Protein AF-A0A077ZQE8-F1 (afdb_monomer_lite)

Secondary structure (DSSP, 8-state):
-------HHHHHHHHHHHHHHHHHTSSTTHHHHHHHHTT--HHHHHHHHHHHHHHHT---HHHHHHHHHS-HHHHHHHTSTT--HHHHHHHHTTS--SHHHHHHHHHHHHHHHHHHHHHHHHHHHHHHS------------PPPTTHHHHHHHHHHHHHHHHHHHHHHHHHHHHHHHHHHHHHHHHHHHHHHHHHHHHHHHHHHHHHHHHHHHHHHHHHHHHHHHHGGGGGS--HHHHHH-HHHHHHHHHHHHHHHHHHHHHHHHHHS--BTTB----

pLDDT: mean 87.07, std 12.96, range [37.75, 97.44]

Sequence (278 aa):
MRTIVLNGSIQLGDKLIEAQEKLAKYNSGTFEKWFSSIGLKKQTVYNYINQAKFVHQMDESEQINIFQELPMTLRTEVSKPSAQPEAVELVLSGDIKTTKEYRELEKQLKKKDEQIDNLSEVINDMSVQQPRVIEKEVVVEKVPDDYENLKQSYSQLEERSSQLESNYRDLLAERKEVDEKSSKYEQLSKAINQAEDKLSETQRLISNYKNLSDVLEKSNELLSEASALIYQDLSEVISRDGLAKRELDFLTERLEKFLSDLKLISKNNILEGEVINE

Foldseek 3Di:
DPPQDDDPLLVLLVVLVVLCVVQVVDDPCSSVVVCVVVPDDPLSNVLSVLLNVVLVVDPDSQLNVLLRPADSVVNSQLSDPPQDPVLNVCSSVVVDRDPVVSVVVSVVVVVVVVVVVVVVVVVVVVVPDDDDPPPDPCPPDDCPPCNVVVVVVVVVVVVVVVVVVVVVVVVVVVVVVVVVVVVVVVVVVVVVVVVVVVVVVVVVVVVVVVVVVVVVVVVVVVCVVCVVVVVDDCVVVVVVDVPVVVVVVVVVVVVVVVVVVVVVVVPAPPDPPDRDDD

Organism: Trichuris trichiura (NCBI:txid36087)

Structure (mmCIF, N/CA/C/O backbone):
data_AF-A0A077ZQE8-F1
#
_entry.id   AF-A0A077ZQE8-F1
#
loop_
_atom_site.group_PDB
_atom_site.id
_atom_site.type_symbol
_atom_site.label_atom_id
_atom_site.label_alt_id
_atom_site.label_comp_id
_atom_site.label_asym_id
_atom_site.label_entity_id
_atom_site.label_seq_id
_atom_site.pdbx_PDB_ins_code
_atom_site.Cartn_x
_atom_site.Cartn_y
_atom_site.Cartn_z
_atom_site.occupancy
_atom_site.B_iso_or_equiv
_atom_site.auth_seq_id
_atom_site.auth_comp_id
_atom_site.auth_asym_id
_atom_site.auth_atom_id
_atom_site.pdbx_PDB_model_num
ATOM 1 N N . MET A 1 1 ? 4.956 -24.209 -19.788 1.00 46.47 1 MET A N 1
ATOM 2 C CA . MET A 1 1 ? 5.103 -22.996 -20.620 1.00 46.47 1 MET A CA 1
ATOM 3 C C . MET A 1 1 ? 3.845 -22.165 -20.469 1.00 46.47 1 MET A C 1
ATOM 5 O O . MET A 1 1 ? 2.797 -22.613 -20.912 1.00 46.47 1 MET A O 1
ATOM 9 N N . ARG A 1 2 ? 3.903 -21.008 -19.799 1.00 50.94 2 ARG A N 1
ATOM 10 C CA . ARG A 1 2 ? 2.825 -20.019 -19.936 1.00 50.94 2 ARG A CA 1
ATOM 11 C C . ARG A 1 2 ? 2.952 -19.434 -21.342 1.00 50.94 2 ARG A C 1
ATOM 13 O O . ARG A 1 2 ? 4.024 -18.951 -21.688 1.00 50.94 2 ARG A O 1
ATOM 20 N N . THR A 1 3 ? 1.910 -19.533 -22.161 1.00 63.12 3 THR A N 1
ATOM 21 C CA . THR A 1 3 ? 1.869 -18.836 -23.450 1.00 63.12 3 THR A CA 1
ATOM 22 C C . THR A 1 3 ? 1.884 -17.341 -23.160 1.00 63.12 3 THR A C 1
ATOM 24 O O . THR A 1 3 ? 0.952 -16.833 -22.538 1.00 63.12 3 THR A O 1
ATOM 27 N N . ILE A 1 4 ? 2.950 -16.647 -23.554 1.00 67.81 4 ILE A N 1
ATOM 28 C CA . ILE A 1 4 ? 3.016 -15.191 -23.434 1.00 67.81 4 ILE A CA 1
ATOM 29 C C . ILE A 1 4 ? 2.010 -14.624 -24.433 1.00 67.81 4 ILE A C 1
ATOM 31 O O . ILE A 1 4 ? 2.144 -14.814 -25.642 1.00 67.81 4 ILE A O 1
ATOM 35 N N . VAL A 1 5 ? 0.965 -13.970 -23.930 1.00 79.00 5 VAL A N 1
ATOM 36 C CA . VAL A 1 5 ? -0.012 -13.292 -24.782 1.00 79.00 5 VAL A CA 1
ATOM 37 C C . VAL A 1 5 ? 0.582 -11.945 -25.169 1.00 79.00 5 VAL A C 1
ATOM 39 O O . VAL A 1 5 ? 0.680 -11.046 -24.338 1.00 79.00 5 VAL A O 1
ATOM 42 N N . LEU A 1 6 ? 1.004 -11.824 -26.427 1.00 84.25 6 LEU A N 1
ATOM 43 C CA . LEU A 1 6 ? 1.525 -10.572 -26.965 1.00 84.25 6 LEU A CA 1
ATOM 44 C C . LEU A 1 6 ? 0.401 -9.543 -27.106 1.00 84.25 6 LEU A C 1
ATOM 46 O O . LEU A 1 6 ? -0.673 -9.843 -27.633 1.00 84.25 6 LEU A O 1
ATOM 50 N N . ASN A 1 7 ? 0.655 -8.318 -26.660 1.00 87.00 7 ASN A N 1
ATOM 51 C CA . ASN A 1 7 ? -0.294 -7.225 -26.762 1.00 87.00 7 ASN A CA 1
ATOM 52 C C . ASN A 1 7 ? -0.535 -6.842 -28.235 1.00 87.00 7 ASN A C 1
ATOM 54 O O . ASN A 1 7 ? 0.284 -7.098 -29.124 1.00 87.00 7 ASN A O 1
ATOM 58 N N . GLY A 1 8 ? -1.656 -6.163 -28.494 1.00 87.81 8 GLY A N 1
ATOM 59 C CA . GLY A 1 8 ? -2.060 -5.813 -29.859 1.00 87.81 8 GLY A CA 1
ATOM 60 C C . GLY A 1 8 ? -1.057 -4.931 -30.615 1.00 87.81 8 GLY A C 1
ATOM 61 O O . GLY A 1 8 ? -1.034 -4.952 -31.841 1.00 87.81 8 GLY A O 1
ATOM 62 N N . SER A 1 9 ? -0.194 -4.180 -29.917 1.00 87.44 9 SER A N 1
ATOM 63 C CA . SER A 1 9 ? 0.853 -3.377 -30.564 1.00 87.44 9 SER A CA 1
ATOM 64 C C . SER A 1 9 ? 1.980 -4.242 -31.127 1.00 87.44 9 SER A C 1
ATOM 66 O O . SER A 1 9 ? 2.453 -3.970 -32.228 1.00 87.44 9 SER A O 1
ATOM 68 N N . ILE A 1 10 ? 2.389 -5.282 -30.393 1.00 91.81 10 ILE A N 1
ATOM 69 C CA . ILE A 1 10 ? 3.412 -6.233 -30.844 1.00 91.81 10 ILE A CA 1
ATOM 70 C C . ILE A 1 10 ? 2.871 -7.070 -32.002 1.00 91.81 10 ILE A C 1
ATOM 72 O O . ILE A 1 10 ? 3.507 -7.145 -33.047 1.00 91.81 10 ILE A O 1
ATOM 76 N N . GLN A 1 11 ? 1.644 -7.584 -31.877 1.00 93.88 11 GLN A N 1
ATOM 77 C CA . GLN A 1 11 ? 0.984 -8.341 -32.947 1.00 93.88 11 GLN A CA 1
ATOM 78 C C . GLN A 1 11 ? 0.827 -7.518 -34.236 1.00 93.88 11 GLN A C 1
ATOM 80 O O . GLN A 1 11 ? 1.004 -8.031 -35.342 1.00 93.88 11 GLN A O 1
ATOM 85 N N . LEU A 1 12 ? 0.508 -6.224 -34.110 1.00 94.19 12 LEU A N 1
ATOM 86 C CA . LEU A 1 12 ? 0.481 -5.311 -35.251 1.00 94.19 12 LEU A CA 1
ATOM 87 C C . LEU A 1 12 ? 1.882 -5.118 -35.846 1.00 94.19 12 LEU A C 1
ATOM 89 O O . LEU A 1 12 ? 2.025 -5.114 -37.067 1.00 94.19 12 LEU A O 1
ATOM 93 N N . GLY A 1 13 ? 2.907 -4.993 -35.001 1.00 96.19 13 GLY A N 1
ATOM 94 C CA . GLY A 1 13 ? 4.307 -4.960 -35.421 1.00 96.19 13 GLY A CA 1
ATOM 95 C C . GLY A 1 13 ? 4.706 -6.194 -36.231 1.00 96.19 13 GLY A C 1
ATOM 96 O O . GLY A 1 13 ? 5.256 -6.037 -37.318 1.00 96.19 13 GLY A O 1
ATOM 97 N N . ASP A 1 14 ? 4.330 -7.395 -35.790 1.00 96.00 14 ASP A N 1
ATOM 98 C CA . ASP A 1 14 ? 4.580 -8.649 -36.518 1.00 96.00 14 ASP A CA 1
ATOM 99 C C . ASP A 1 14 ? 3.928 -8.655 -37.900 1.00 96.00 14 ASP A C 1
ATOM 101 O O . ASP A 1 14 ? 4.548 -9.025 -38.898 1.00 96.00 14 ASP A O 1
ATOM 105 N N . LYS A 1 15 ? 2.681 -8.180 -37.994 1.00 96.25 15 LYS A N 1
ATOM 106 C CA . LYS A 1 15 ? 1.984 -8.071 -39.283 1.00 96.25 15 LYS A CA 1
ATOM 107 C C . LYS A 1 15 ? 2.622 -7.038 -40.205 1.00 96.25 15 LYS A C 1
ATOM 109 O O . LYS A 1 15 ? 2.642 -7.238 -41.420 1.00 96.25 15 LYS A O 1
ATOM 114 N N . LEU A 1 16 ? 3.165 -5.957 -39.649 1.00 97.38 16 LEU A N 1
ATOM 115 C CA . LEU A 1 16 ? 3.918 -4.960 -40.407 1.00 97.38 16 LEU A CA 1
ATOM 116 C C . LEU A 1 16 ? 5.268 -5.509 -40.886 1.00 97.38 16 LEU A C 1
ATOM 118 O O . LEU A 1 16 ? 5.645 -5.212 -42.017 1.00 97.38 16 LEU A O 1
ATOM 122 N N . ILE A 1 17 ? 5.955 -6.329 -40.085 1.00 96.44 17 ILE A N 1
ATOM 123 C CA . ILE A 1 17 ? 7.181 -7.040 -40.487 1.00 96.44 17 ILE A CA 1
ATOM 124 C C . ILE A 1 17 ? 6.874 -8.003 -41.642 1.00 96.44 17 ILE A C 1
ATOM 126 O O . ILE A 1 17 ? 7.505 -7.919 -42.693 1.00 96.44 17 ILE A O 1
ATOM 130 N N . GLU A 1 18 ? 5.838 -8.835 -41.511 1.00 96.12 18 GLU A N 1
ATOM 131 C CA . GLU A 1 18 ? 5.410 -9.777 -42.556 1.00 96.12 18 GLU A CA 1
ATOM 132 C C . GLU A 1 18 ? 5.050 -9.051 -43.869 1.00 96.12 18 GLU A C 1
ATOM 134 O O . GLU A 1 18 ? 5.425 -9.471 -44.969 1.00 96.12 18 GLU A O 1
ATOM 139 N N . ALA A 1 19 ? 4.330 -7.928 -43.772 1.00 94.94 19 ALA A N 1
ATOM 140 C CA . ALA A 1 19 ? 4.003 -7.092 -44.924 1.00 94.94 19 ALA A CA 1
ATOM 141 C C . ALA A 1 19 ? 5.256 -6.449 -45.540 1.00 94.94 19 ALA A C 1
ATOM 143 O O . ALA A 1 19 ? 5.372 -6.396 -46.767 1.00 94.94 19 ALA A O 1
ATOM 144 N N . GLN A 1 20 ? 6.201 -5.990 -44.714 1.00 94.94 20 GLN A N 1
ATOM 145 C CA . GLN A 1 20 ? 7.470 -5.423 -45.163 1.00 94.94 20 GLN A CA 1
ATOM 146 C C . GLN A 1 20 ? 8.274 -6.448 -45.968 1.00 94.94 20 GLN A C 1
ATOM 148 O O . GLN A 1 20 ? 8.713 -6.132 -47.072 1.00 94.94 20 GLN A O 1
ATOM 153 N N . GLU A 1 21 ? 8.408 -7.677 -45.473 1.00 93.50 21 GLU A N 1
ATOM 154 C CA . GLU A 1 21 ? 9.118 -8.767 -46.154 1.00 93.50 21 GLU A CA 1
ATOM 155 C C . GLU A 1 21 ? 8.448 -9.152 -47.479 1.00 93.50 21 GLU A C 1
ATOM 157 O O . GLU A 1 21 ? 9.101 -9.229 -48.522 1.00 93.50 21 GLU A O 1
ATOM 162 N N . LYS A 1 22 ? 7.117 -9.315 -47.484 1.00 93.31 22 LYS A N 1
ATOM 163 C CA . LYS A 1 22 ? 6.354 -9.640 -48.702 1.00 93.31 22 LYS A CA 1
ATOM 164 C C . LYS A 1 22 ? 6.437 -8.551 -49.763 1.00 93.31 22 LYS A C 1
ATOM 166 O O . LYS A 1 22 ? 6.359 -8.867 -50.953 1.00 93.31 22 LYS A O 1
ATOM 171 N N . LEU A 1 23 ? 6.549 -7.288 -49.351 1.00 93.00 23 LEU A N 1
ATOM 172 C CA . LEU A 1 23 ? 6.628 -6.142 -50.253 1.00 93.00 23 LEU A CA 1
ATOM 173 C C . LEU A 1 23 ? 8.068 -5.769 -50.640 1.00 93.00 23 LEU A C 1
ATOM 175 O O . LEU A 1 23 ? 8.247 -5.053 -51.625 1.00 93.00 23 LEU A O 1
ATOM 179 N N . ALA A 1 24 ? 9.081 -6.288 -49.938 1.00 89.69 24 ALA A N 1
ATOM 180 C CA . ALA A 1 24 ? 10.497 -6.050 -50.232 1.00 89.69 24 ALA A CA 1
ATOM 181 C C . ALA A 1 24 ? 10.936 -6.585 -51.607 1.00 89.69 24 ALA A C 1
ATOM 183 O O . ALA A 1 24 ? 11.904 -6.091 -52.173 1.00 89.69 24 ALA A O 1
ATOM 184 N N . LYS A 1 25 ? 10.205 -7.558 -52.172 1.00 88.69 25 LYS A N 1
ATOM 185 C CA . LYS A 1 25 ? 10.440 -8.098 -53.526 1.00 88.69 25 LYS A CA 1
ATOM 186 C C . LYS A 1 25 ? 10.039 -7.153 -54.667 1.00 88.69 25 LYS A C 1
ATOM 188 O O . LYS A 1 25 ? 10.329 -7.442 -55.824 1.00 88.69 25 LYS A O 1
ATOM 193 N N . TYR A 1 26 ? 9.314 -6.077 -54.364 1.00 87.94 26 TYR A N 1
ATOM 194 C CA . TYR A 1 26 ? 8.935 -5.049 -55.334 1.00 87.94 26 TYR A CA 1
ATOM 195 C C . TYR A 1 26 ? 9.900 -3.856 -55.254 1.00 87.94 26 TYR A C 1
ATOM 197 O O . TYR A 1 26 ? 10.874 -3.864 -54.508 1.00 87.94 26 TYR A O 1
ATOM 205 N N . ASN A 1 27 ? 9.627 -2.798 -56.019 1.00 82.81 27 ASN A N 1
ATOM 206 C CA . ASN A 1 27 ? 10.457 -1.594 -56.028 1.00 82.81 27 ASN A CA 1
ATOM 207 C C . ASN A 1 27 ? 10.597 -0.961 -54.633 1.00 82.81 27 ASN A C 1
ATOM 209 O O . ASN A 1 27 ? 9.675 -1.011 -53.807 1.00 82.81 27 ASN A O 1
ATOM 213 N N . SER A 1 28 ? 11.724 -0.277 -54.417 1.00 83.19 28 SER A N 1
ATOM 214 C CA . SER A 1 28 ? 11.953 0.541 -53.223 1.00 83.19 28 SER A CA 1
ATOM 215 C C . SER A 1 28 ? 10.771 1.489 -52.966 1.00 83.19 28 SER A C 1
ATOM 217 O O . SER A 1 28 ? 10.225 2.103 -53.886 1.00 83.19 28 SER A O 1
ATOM 219 N N . GLY A 1 29 ? 10.333 1.559 -51.707 1.00 87.62 29 GLY A N 1
ATOM 220 C CA . GLY A 1 29 ? 9.199 2.379 -51.271 1.00 87.62 29 GLY A CA 1
ATOM 221 C C . GLY A 1 29 ? 7.811 1.741 -51.424 1.00 87.62 29 GLY A C 1
ATOM 222 O O . GLY A 1 29 ? 6.829 2.363 -51.023 1.00 87.62 29 GLY A O 1
ATOM 223 N N . THR A 1 30 ? 7.683 0.513 -51.949 1.00 93.50 30 THR A N 1
ATOM 224 C CA . THR A 1 30 ? 6.370 -0.164 -52.072 1.00 93.50 30 THR A CA 1
ATOM 225 C C . THR A 1 30 ? 5.685 -0.348 -50.713 1.00 93.50 30 THR A C 1
ATOM 227 O O . THR A 1 30 ? 4.496 -0.063 -50.584 1.00 93.50 30 THR A O 1
ATOM 230 N N . PHE A 1 31 ? 6.438 -0.746 -49.682 1.00 95.06 31 PHE A N 1
ATOM 231 C CA . PHE A 1 31 ? 5.928 -0.859 -48.311 1.00 95.06 31 PHE A CA 1
ATOM 232 C C . PHE A 1 31 ? 5.401 0.479 -47.768 1.00 95.06 31 PHE A C 1
ATOM 234 O O . PHE A 1 31 ? 4.317 0.526 -47.193 1.00 95.06 31 PHE A O 1
ATOM 241 N N . GLU A 1 32 ? 6.125 1.574 -48.020 1.00 94.81 32 GLU A N 1
ATOM 242 C CA . GLU A 1 32 ? 5.731 2.918 -47.581 1.00 94.81 32 GLU A CA 1
ATOM 243 C C . GLU A 1 32 ? 4.465 3.418 -48.268 1.00 94.81 32 GLU A C 1
ATOM 245 O O . GLU A 1 32 ? 3.566 3.939 -47.607 1.00 94.81 32 GLU A O 1
ATOM 250 N N . LYS A 1 33 ? 4.331 3.165 -49.573 1.00 94.56 33 LYS A N 1
ATOM 251 C CA . LYS A 1 33 ? 3.088 3.437 -50.305 1.00 94.56 33 LYS A CA 1
ATOM 252 C C . LYS A 1 33 ? 1.915 2.620 -49.762 1.00 94.56 33 LYS A C 1
ATOM 254 O O . LYS A 1 33 ? 0.830 3.171 -49.609 1.00 94.56 33 LYS A O 1
ATOM 259 N N . TRP A 1 34 ? 2.132 1.339 -49.454 1.00 95.50 34 TRP A N 1
ATOM 260 C CA . TRP A 1 34 ? 1.089 0.449 -48.938 1.00 95.50 34 TRP A CA 1
ATOM 261 C C . TRP A 1 34 ? 0.590 0.870 -47.555 1.00 95.50 34 TRP A C 1
ATOM 263 O O . TRP A 1 34 ? -0.611 1.040 -47.375 1.00 95.50 34 TRP A O 1
ATOM 273 N N . PHE A 1 35 ? 1.476 1.097 -46.578 1.00 96.50 35 PHE A N 1
ATOM 274 C CA . PHE A 1 35 ? 0.994 1.501 -45.255 1.00 96.50 35 PHE A CA 1
ATOM 275 C C . PHE A 1 35 ? 0.351 2.899 -45.291 1.00 96.50 35 PHE A C 1
ATOM 277 O O . PHE A 1 35 ? -0.575 3.178 -44.532 1.00 96.50 35 PHE A O 1
ATOM 284 N N . SER A 1 36 ? 0.809 3.775 -46.195 1.00 95.50 36 SER A N 1
ATOM 285 C CA . SER A 1 36 ? 0.233 5.114 -46.361 1.00 95.50 36 SER A CA 1
ATOM 286 C C . SER A 1 36 ? -1.165 5.051 -46.976 1.00 95.50 36 SER A C 1
ATOM 288 O O . SER A 1 36 ? -2.033 5.827 -46.584 1.00 95.50 36 SER A O 1
ATOM 290 N N . SER A 1 37 ? -1.418 4.112 -47.899 1.00 95.56 37 SER A N 1
ATOM 291 C CA . SER A 1 37 ? -2.741 3.945 -48.513 1.00 95.56 37 SER A CA 1
ATOM 292 C C . SER A 1 37 ? -3.794 3.415 -47.538 1.00 95.56 37 SER A C 1
ATOM 294 O O . SER A 1 37 ? -4.971 3.720 -47.705 1.00 95.56 37 SER A O 1
ATOM 296 N N . ILE A 1 38 ? -3.383 2.686 -46.494 1.00 95.25 38 ILE A N 1
ATOM 297 C CA . ILE A 1 38 ? -4.257 2.274 -45.379 1.00 95.25 38 ILE A CA 1
ATOM 298 C C . ILE A 1 38 ? -4.285 3.295 -44.224 1.00 95.25 38 ILE A C 1
ATOM 300 O O . ILE A 1 38 ? -4.842 3.014 -43.166 1.00 95.25 38 ILE A O 1
ATOM 304 N N . GLY A 1 39 ? -3.693 4.481 -44.407 1.00 94.50 39 GLY A N 1
ATOM 305 C CA . GLY A 1 39 ? -3.777 5.594 -43.456 1.00 94.50 39 GLY A CA 1
ATOM 306 C C . GLY A 1 39 ? -2.801 5.534 -42.276 1.00 94.50 39 GLY A C 1
ATOM 307 O O . GLY A 1 39 ? -2.952 6.298 -41.320 1.00 94.50 39 GLY A O 1
ATOM 308 N N . LEU A 1 40 ? -1.789 4.662 -42.312 1.00 95.75 40 LEU A N 1
ATOM 309 C CA . LEU A 1 40 ? -0.777 4.591 -41.260 1.00 95.75 40 LEU A CA 1
ATOM 310 C C . LEU A 1 40 ? 0.352 5.598 -41.499 1.00 95.75 40 LEU A C 1
ATOM 312 O O . LEU A 1 40 ? 0.845 5.781 -42.610 1.00 95.75 40 LEU A O 1
ATOM 316 N N . LYS A 1 41 ? 0.809 6.239 -40.420 1.00 96.12 41 LYS A N 1
ATOM 317 C CA . LYS A 1 41 ? 1.953 7.157 -40.461 1.00 96.12 41 LYS A CA 1
ATOM 318 C C . LYS A 1 41 ? 3.261 6.378 -40.378 1.00 96.12 41 LYS A C 1
ATOM 320 O O . LYS A 1 41 ? 3.390 5.481 -39.546 1.00 96.12 41 LYS A O 1
ATOM 325 N N . LYS A 1 42 ? 4.265 6.810 -41.146 1.00 95.31 42 LYS A N 1
ATOM 326 C CA . LYS A 1 42 ? 5.621 6.234 -41.159 1.00 95.31 42 LYS A CA 1
ATOM 327 C C . LYS A 1 42 ? 6.182 6.007 -39.753 1.00 95.31 42 LYS A C 1
ATOM 329 O O . LYS A 1 42 ? 6.555 4.890 -39.416 1.00 95.31 42 LYS A O 1
ATOM 334 N N . GLN A 1 43 ? 6.178 7.045 -38.914 1.00 94.44 43 GLN A N 1
ATOM 335 C CA . GLN A 1 43 ? 6.696 6.955 -37.545 1.00 94.44 43 GLN A CA 1
ATOM 336 C C . GLN A 1 43 ? 5.991 5.863 -36.731 1.00 94.44 43 GLN A C 1
ATOM 338 O O . GLN A 1 43 ? 6.639 5.076 -36.053 1.00 94.44 43 GLN A O 1
ATOM 343 N N . THR A 1 44 ? 4.663 5.796 -36.822 1.00 93.81 44 THR A N 1
ATOM 344 C CA . THR A 1 44 ? 3.849 4.806 -36.113 1.00 93.81 44 THR A CA 1
ATOM 345 C C . THR A 1 44 ? 4.168 3.386 -36.577 1.00 93.81 44 THR A C 1
ATOM 347 O O . THR A 1 44 ? 4.344 2.505 -35.742 1.00 93.81 44 THR A O 1
ATOM 350 N N . VAL A 1 45 ? 4.308 3.176 -37.889 1.00 96.69 45 VAL A N 1
ATOM 351 C CA . VAL A 1 45 ? 4.671 1.875 -38.473 1.00 96.69 45 VAL A CA 1
ATOM 352 C C . VAL A 1 45 ? 6.022 1.398 -37.954 1.00 96.69 45 VAL A C 1
ATOM 354 O O . VAL A 1 45 ? 6.123 0.286 -37.443 1.00 96.69 45 VAL A O 1
ATOM 357 N N . TYR A 1 46 ? 7.051 2.244 -38.028 1.00 96.19 46 TYR A N 1
ATOM 358 C CA . TYR A 1 46 ? 8.385 1.861 -37.569 1.00 96.19 46 TYR A CA 1
ATOM 359 C C . TYR A 1 46 ? 8.466 1.697 -36.052 1.00 96.19 46 TYR A C 1
ATOM 361 O O . TYR A 1 46 ? 9.180 0.814 -35.595 1.00 96.19 46 TYR A O 1
ATOM 369 N N . ASN A 1 47 ? 7.694 2.456 -35.268 1.00 95.31 47 ASN A N 1
ATOM 370 C CA . ASN A 1 47 ? 7.604 2.227 -33.826 1.00 95.31 47 ASN A CA 1
ATOM 371 C C . ASN A 1 47 ? 7.052 0.826 -33.515 1.00 95.31 47 ASN A C 1
ATOM 373 O O . ASN A 1 47 ? 7.616 0.136 -32.675 1.00 95.31 47 ASN A O 1
ATOM 377 N N . TYR A 1 48 ? 5.993 0.378 -34.199 1.00 95.81 48 TYR A N 1
ATOM 378 C CA . TYR A 1 48 ? 5.458 -0.975 -33.996 1.00 95.81 48 TYR A CA 1
ATOM 379 C C . TYR A 1 48 ? 6.421 -2.068 -34.469 1.00 95.81 48 TYR A C 1
ATOM 381 O O . TYR A 1 48 ? 6.610 -3.052 -33.761 1.00 95.81 48 TYR A O 1
ATOM 389 N N . ILE A 1 49 ? 7.071 -1.881 -35.623 1.00 96.94 49 ILE A N 1
ATOM 390 C CA . ILE A 1 49 ? 8.096 -2.814 -36.119 1.00 96.94 49 ILE A CA 1
ATOM 391 C C . ILE A 1 49 ? 9.244 -2.938 -35.117 1.00 96.94 49 ILE A C 1
ATOM 393 O O . ILE A 1 49 ? 9.671 -4.045 -34.807 1.00 96.94 49 ILE A O 1
ATOM 397 N N . ASN A 1 50 ? 9.739 -1.812 -34.609 1.00 96.25 50 ASN A N 1
ATOM 398 C CA . ASN A 1 50 ? 10.828 -1.785 -33.643 1.00 96.25 50 ASN A CA 1
ATOM 399 C C . ASN A 1 50 ? 10.437 -2.500 -32.348 1.00 96.25 50 ASN A C 1
ATOM 401 O O . ASN A 1 50 ? 11.199 -3.327 -31.868 1.00 96.25 50 ASN A O 1
ATOM 405 N N . GLN A 1 51 ? 9.231 -2.257 -31.828 1.00 95.19 51 GLN A N 1
ATOM 406 C CA . GLN A 1 51 ? 8.734 -2.946 -30.634 1.00 95.19 51 GLN A CA 1
ATOM 407 C C . GLN A 1 51 ? 8.616 -4.460 -30.845 1.00 95.19 51 GLN A C 1
ATOM 409 O O . GLN A 1 51 ? 9.011 -5.218 -29.967 1.00 95.19 51 GLN A O 1
ATOM 414 N N . ALA A 1 52 ? 8.121 -4.908 -32.002 1.00 94.00 52 ALA A N 1
ATOM 415 C CA . ALA A 1 52 ? 8.041 -6.333 -32.312 1.00 94.00 52 ALA A CA 1
ATOM 416 C C . ALA A 1 52 ? 9.427 -6.977 -32.438 1.00 94.00 52 ALA A C 1
ATOM 418 O O . ALA A 1 52 ? 9.693 -7.989 -31.798 1.00 94.00 52 ALA A O 1
ATOM 419 N N . LYS A 1 53 ? 10.349 -6.356 -33.184 1.00 94.62 53 LYS A N 1
ATOM 420 C CA . LYS A 1 53 ? 11.738 -6.834 -33.288 1.00 94.62 53 LYS A CA 1
ATOM 421 C C . LYS A 1 53 ? 12.434 -6.889 -31.933 1.00 94.62 53 LYS A C 1
ATOM 423 O O . LYS A 1 53 ? 13.160 -7.838 -31.678 1.00 94.62 53 LYS A O 1
ATOM 428 N N . PHE A 1 54 ? 12.194 -5.894 -31.087 1.00 94.00 54 PHE A N 1
ATOM 429 C CA . PHE A 1 54 ? 12.761 -5.824 -29.749 1.00 94.00 54 PHE A CA 1
ATOM 430 C C . PHE A 1 54 ? 12.263 -6.970 -28.858 1.00 94.00 54 PHE A C 1
ATOM 432 O O . PHE A 1 54 ? 13.066 -7.615 -28.199 1.00 94.00 54 PHE A O 1
ATOM 439 N N . VAL A 1 55 ? 10.967 -7.303 -28.913 1.00 91.88 55 VAL A N 1
ATOM 440 C CA . VAL A 1 55 ? 10.418 -8.481 -28.213 1.00 91.88 55 VAL A CA 1
ATOM 441 C C . VAL A 1 55 ? 11.006 -9.789 -28.748 1.00 91.88 55 VAL A C 1
ATOM 443 O O . VAL A 1 55 ? 11.325 -10.668 -27.959 1.00 91.88 55 VAL A O 1
ATOM 446 N N . HIS A 1 56 ? 11.208 -9.920 -30.063 1.00 89.88 56 HIS A N 1
ATOM 447 C CA . HIS A 1 56 ? 11.824 -11.121 -30.659 1.00 89.88 56 HIS A CA 1
ATOM 448 C C . HIS A 1 56 ? 13.312 -11.296 -30.333 1.00 89.88 56 HIS A C 1
ATOM 450 O O . HIS A 1 56 ? 13.860 -12.365 -30.584 1.00 89.88 56 HIS A O 1
ATOM 456 N N . GLN A 1 57 ? 13.972 -10.259 -29.817 1.00 88.12 57 GLN A N 1
ATOM 457 C CA . GLN A 1 57 ? 15.355 -10.327 -29.338 1.00 88.12 57 GLN A CA 1
ATOM 458 C C . GLN A 1 57 ? 15.451 -10.733 -27.860 1.00 88.12 57 GLN A C 1
ATOM 460 O O . GLN A 1 57 ? 16.555 -10.959 -27.378 1.00 88.12 57 GLN A O 1
ATOM 465 N N . MET A 1 58 ? 14.326 -10.805 -27.141 1.00 86.44 58 MET A N 1
ATOM 466 C CA . MET A 1 58 ? 14.293 -11.196 -25.733 1.00 86.44 58 MET A CA 1
ATOM 467 C C . MET A 1 58 ? 14.125 -12.705 -25.589 1.00 86.44 58 MET A C 1
ATOM 469 O O . MET A 1 58 ? 13.178 -13.283 -26.122 1.00 86.44 58 MET A O 1
ATOM 473 N N . ASP A 1 59 ? 14.984 -13.320 -24.782 1.00 79.75 59 ASP A N 1
ATOM 474 C CA . ASP A 1 59 ? 14.871 -14.740 -24.431 1.00 79.75 59 ASP A CA 1
ATOM 475 C C . ASP A 1 59 ? 13.992 -14.963 -23.184 1.00 79.75 59 ASP A C 1
ATOM 477 O O . ASP A 1 59 ? 13.375 -16.018 -23.010 1.00 79.75 59 ASP A O 1
ATOM 481 N N . GLU A 1 60 ? 13.905 -13.962 -22.303 1.00 82.25 60 GLU A N 1
ATOM 482 C CA . GLU A 1 60 ? 13.272 -14.086 -20.991 1.00 82.25 60 GLU A CA 1
ATOM 483 C C . GLU A 1 60 ? 11.807 -13.635 -20.993 1.00 82.25 60 GLU A C 1
ATOM 485 O O . GLU A 1 60 ? 11.471 -12.478 -21.257 1.00 82.25 60 GLU A O 1
ATOM 490 N N . SER A 1 61 ? 10.907 -14.539 -20.592 1.00 83.19 61 SER A N 1
ATOM 491 C CA . SER A 1 61 ? 9.468 -14.248 -20.533 1.00 83.19 61 SER A CA 1
ATOM 492 C C . SER A 1 61 ? 9.101 -13.104 -19.583 1.00 83.19 61 SER A C 1
ATOM 494 O O . SER A 1 61 ? 8.087 -12.437 -19.781 1.00 83.19 61 SER A O 1
ATOM 496 N N . GLU A 1 62 ? 9.910 -12.883 -18.546 1.00 86.19 62 GLU A N 1
ATOM 497 C CA . GLU A 1 62 ? 9.697 -11.825 -17.557 1.00 86.19 62 GLU A CA 1
ATOM 498 C C . GLU A 1 62 ? 9.995 -10.448 -18.154 1.00 86.19 62 GLU A C 1
ATOM 500 O O . GLU A 1 62 ? 9.157 -9.553 -18.047 1.00 86.19 62 GLU A O 1
ATOM 505 N N . GLN A 1 63 ? 11.098 -10.311 -18.895 1.00 90.12 63 GLN A N 1
ATOM 506 C CA . GLN A 1 63 ? 11.450 -9.079 -19.606 1.00 90.12 63 GLN A CA 1
ATOM 507 C C . GLN A 1 63 ? 10.392 -8.699 -20.647 1.00 90.12 63 GLN A C 1
ATOM 509 O O . GLN A 1 63 ? 10.025 -7.529 -20.760 1.00 90.12 63 GLN A O 1
ATOM 514 N N . ILE A 1 64 ? 9.831 -9.688 -21.355 1.00 90.75 64 ILE A N 1
ATOM 515 C CA . ILE A 1 64 ? 8.734 -9.455 -22.304 1.00 90.75 64 ILE A CA 1
ATOM 516 C C . ILE A 1 64 ? 7.497 -8.906 -21.580 1.00 90.75 64 ILE A C 1
ATOM 518 O O . ILE A 1 64 ? 6.849 -7.986 -22.081 1.00 90.75 64 ILE A O 1
ATOM 522 N N . ASN A 1 65 ? 7.151 -9.435 -20.403 1.00 89.75 65 ASN A N 1
ATOM 523 C CA . ASN A 1 65 ? 6.023 -8.918 -19.624 1.00 89.75 65 ASN A CA 1
ATOM 524 C C . ASN A 1 65 ? 6.291 -7.489 -19.138 1.00 89.75 65 ASN A C 1
ATOM 526 O O . ASN A 1 65 ? 5.462 -6.613 -19.382 1.00 89.75 65 ASN A O 1
ATOM 530 N N . ILE A 1 66 ? 7.469 -7.236 -18.559 1.00 90.69 66 ILE A N 1
ATOM 531 C CA . ILE A 1 66 ? 7.877 -5.903 -18.092 1.00 90.69 66 ILE A CA 1
ATOM 532 C C . ILE A 1 66 ? 7.796 -4.899 -19.244 1.00 90.69 66 ILE A C 1
ATOM 534 O O . ILE A 1 66 ? 7.132 -3.872 -19.121 1.00 90.69 66 ILE A O 1
ATOM 538 N N . PHE A 1 67 ? 8.378 -5.226 -20.401 1.00 92.75 67 PHE A N 1
ATOM 539 C CA . PHE A 1 67 ? 8.351 -4.374 -21.589 1.00 92.75 67 PHE A CA 1
ATOM 540 C C . PHE A 1 67 ? 6.929 -4.062 -22.078 1.00 92.75 67 PHE A C 1
ATOM 542 O O . PHE A 1 67 ? 6.637 -2.936 -22.495 1.00 92.75 67 PHE A O 1
ATOM 549 N N . GLN A 1 68 ? 6.030 -5.049 -22.041 1.00 91.50 68 GLN A N 1
ATOM 550 C CA . GLN A 1 68 ? 4.642 -4.873 -22.464 1.00 91.50 68 GLN A CA 1
ATOM 551 C C . GLN A 1 68 ? 3.817 -4.010 -21.502 1.00 91.50 68 GLN A C 1
ATOM 553 O O . GLN A 1 68 ? 2.873 -3.364 -21.967 1.00 91.50 68 GLN A O 1
ATOM 558 N N . GLU A 1 69 ? 4.180 -3.976 -20.219 1.00 90.56 69 GLU A N 1
ATOM 559 C CA . GLU A 1 69 ? 3.559 -3.147 -19.177 1.00 90.56 69 GLU A CA 1
ATOM 560 C C . GLU A 1 69 ? 4.112 -1.711 -19.132 1.00 90.56 69 GLU A C 1
ATOM 562 O O . GLU A 1 69 ? 3.516 -0.836 -18.497 1.00 90.56 69 GLU A O 1
ATOM 567 N N . LEU A 1 70 ? 5.212 -1.423 -19.844 1.00 91.94 70 LEU A N 1
ATOM 568 C CA . LEU A 1 70 ? 5.782 -0.077 -19.898 1.00 91.94 70 LEU A CA 1
ATOM 569 C C . LEU A 1 70 ? 4.809 0.943 -20.515 1.00 91.94 70 LEU A C 1
ATOM 571 O O . LEU A 1 70 ? 4.111 0.650 -21.496 1.00 91.94 70 LEU A O 1
ATOM 575 N N . PRO A 1 71 ? 4.850 2.208 -20.050 1.00 91.50 71 PRO A N 1
ATOM 576 C CA . PRO A 1 71 ? 4.164 3.303 -20.719 1.00 91.50 71 PRO A CA 1
ATOM 577 C C . PRO A 1 71 ? 4.556 3.390 -22.199 1.00 91.50 71 PRO A C 1
ATOM 579 O O . PRO A 1 71 ? 5.735 3.291 -22.543 1.00 91.50 71 PRO A O 1
ATOM 582 N N . MET A 1 72 ? 3.584 3.664 -23.076 1.00 89.75 72 MET A N 1
ATOM 583 C CA . MET A 1 72 ? 3.768 3.698 -24.539 1.00 89.75 72 MET A CA 1
ATOM 584 C C . MET A 1 72 ? 4.989 4.519 -24.987 1.00 89.75 72 MET A C 1
ATOM 586 O O . MET A 1 72 ? 5.727 4.116 -25.892 1.00 89.75 72 MET A O 1
ATOM 590 N N . THR A 1 73 ? 5.218 5.667 -24.347 1.00 91.69 73 THR A N 1
ATOM 591 C CA . THR A 1 73 ? 6.362 6.538 -24.639 1.00 91.69 73 THR A CA 1
ATOM 592 C C . THR A 1 73 ? 7.683 5.853 -24.309 1.00 91.69 73 THR A C 1
ATOM 594 O O . THR A 1 73 ? 8.573 5.832 -25.152 1.00 91.69 73 THR A O 1
ATOM 597 N N . LEU A 1 74 ? 7.804 5.252 -23.123 1.00 93.50 74 LEU A N 1
ATOM 598 C CA . LEU A 1 74 ? 9.021 4.556 -22.704 1.00 93.50 74 LEU A CA 1
ATOM 599 C C . LEU A 1 74 ? 9.275 3.324 -23.578 1.00 93.50 74 LEU A C 1
ATOM 601 O O . LEU A 1 74 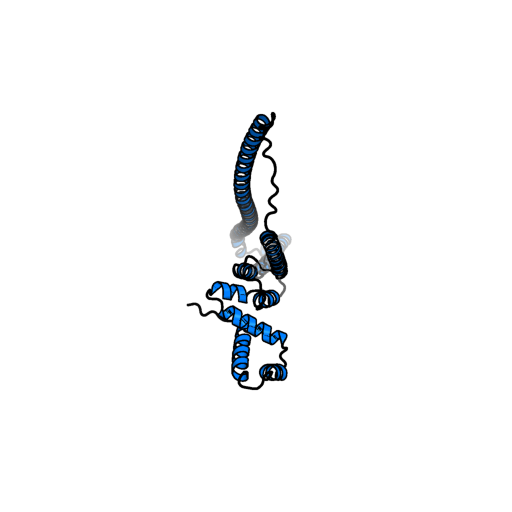? 10.376 3.160 -24.086 1.00 93.50 74 LEU A O 1
ATOM 605 N N . ARG A 1 75 ? 8.230 2.541 -23.868 1.00 93.12 75 ARG A N 1
ATOM 606 C CA . ARG A 1 75 ? 8.300 1.392 -24.783 1.00 93.12 75 ARG A CA 1
ATOM 607 C C . ARG A 1 75 ? 8.837 1.785 -26.160 1.00 93.12 75 ARG A C 1
ATOM 609 O O . ARG A 1 75 ? 9.671 1.096 -26.740 1.00 93.12 75 ARG A O 1
ATOM 616 N N . THR A 1 76 ? 8.377 2.925 -26.677 1.00 92.88 76 THR A N 1
ATOM 617 C CA . THR A 1 76 ? 8.847 3.468 -27.955 1.00 92.88 76 THR A CA 1
ATOM 618 C C . THR A 1 76 ? 10.313 3.880 -27.893 1.00 92.88 76 THR A C 1
ATOM 620 O O . THR A 1 76 ? 11.035 3.575 -28.832 1.00 92.88 76 THR A O 1
ATOM 623 N N . GLU A 1 77 ? 10.759 4.543 -26.825 1.00 93.62 77 GLU A N 1
ATOM 624 C CA . GLU A 1 77 ? 12.160 4.958 -26.654 1.00 93.62 77 GLU A CA 1
ATOM 625 C C . GLU A 1 77 ? 13.114 3.763 -26.520 1.00 93.62 77 GLU A C 1
ATOM 627 O O . GLU A 1 77 ? 14.114 3.709 -27.230 1.00 93.62 77 GLU A O 1
ATOM 632 N N . VAL A 1 78 ? 12.762 2.786 -25.682 1.00 93.56 78 VAL A N 1
ATOM 633 C CA . VAL A 1 78 ? 13.561 1.580 -25.404 1.00 93.56 78 VAL A CA 1
ATOM 634 C C . VAL A 1 78 ? 13.697 0.692 -26.641 1.00 93.56 78 VAL A C 1
ATOM 636 O O . VAL A 1 78 ? 14.761 0.150 -26.901 1.00 93.56 78 VAL A O 1
ATOM 639 N N . SER A 1 79 ? 12.643 0.589 -27.457 1.00 93.81 79 SER A N 1
ATOM 640 C CA . SER A 1 79 ? 12.675 -0.221 -28.684 1.00 93.81 79 SER A CA 1
ATOM 641 C C . SER A 1 79 ? 13.460 0.400 -29.849 1.00 93.81 79 SER A C 1
ATOM 643 O O . SER A 1 79 ? 13.559 -0.212 -30.913 1.00 93.81 79 SER A O 1
ATOM 645 N N . LYS A 1 80 ? 13.974 1.634 -29.728 1.00 93.75 80 LYS A N 1
ATOM 646 C CA . LYS A 1 80 ? 14.699 2.277 -30.836 1.00 93.75 80 LYS A CA 1
ATOM 647 C C . LYS A 1 80 ? 16.014 1.538 -31.121 1.00 93.75 80 LYS A C 1
ATOM 649 O O . LYS A 1 80 ? 16.739 1.229 -30.187 1.00 93.75 80 LYS A O 1
ATOM 654 N N . PRO A 1 81 ? 16.422 1.397 -32.397 1.00 91.00 81 PRO A N 1
ATOM 655 C CA . PRO A 1 81 ? 17.729 0.830 -32.747 1.00 91.00 81 PRO A CA 1
ATOM 656 C C . PRO A 1 81 ? 18.929 1.604 -32.186 1.00 91.00 81 PRO A C 1
ATOM 658 O O . PRO A 1 81 ? 20.022 1.065 -32.101 1.00 91.00 81 PRO A O 1
ATOM 661 N N . SER A 1 82 ? 18.734 2.882 -31.854 1.00 89.00 82 SER A N 1
ATOM 662 C CA . SER A 1 82 ? 19.752 3.762 -31.277 1.00 89.00 82 SER A CA 1
ATOM 663 C C . SER A 1 82 ? 19.697 3.836 -29.746 1.00 89.00 82 SER A C 1
ATOM 665 O O . SER A 1 82 ? 20.288 4.754 -29.179 1.00 89.00 82 SER A O 1
ATOM 667 N N . ALA A 1 83 ? 18.895 2.991 -29.092 1.00 90.56 83 ALA A N 1
ATOM 668 C CA . ALA A 1 83 ? 18.786 2.963 -27.638 1.00 90.56 83 ALA A CA 1
ATOM 669 C C . ALA A 1 83 ? 20.101 2.479 -27.009 1.00 90.56 83 ALA A C 1
ATOM 671 O O . ALA A 1 83 ? 20.769 1.605 -27.560 1.00 90.56 83 ALA A O 1
ATOM 672 N N . GLN A 1 84 ? 20.467 3.054 -25.862 1.00 91.25 84 GLN A N 1
ATOM 673 C CA . GLN A 1 84 ? 21.685 2.669 -25.149 1.00 91.25 84 GLN A CA 1
ATOM 674 C C . GLN A 1 84 ? 21.473 1.339 -24.405 1.00 91.25 84 GLN A C 1
ATOM 676 O O . GLN A 1 84 ? 20.571 1.291 -23.565 1.00 91.25 84 GLN A O 1
ATOM 681 N N . PRO A 1 85 ? 22.279 0.286 -24.656 1.00 90.69 85 PRO A N 1
ATOM 682 C CA . PRO A 1 85 ? 22.054 -1.048 -24.087 1.00 90.69 85 PRO A CA 1
ATOM 683 C C . PRO A 1 85 ? 21.958 -1.070 -22.557 1.00 90.69 85 PRO A C 1
ATOM 685 O O . PRO A 1 85 ? 21.033 -1.665 -22.016 1.00 90.69 85 PRO A O 1
ATOM 688 N N . GLU A 1 86 ? 22.843 -0.349 -21.863 1.00 91.00 86 GLU A N 1
ATOM 689 C CA . GLU A 1 86 ? 22.853 -0.281 -20.392 1.00 91.00 86 GLU A CA 1
ATOM 690 C C . GLU A 1 86 ? 21.575 0.378 -19.836 1.00 91.00 86 GLU A C 1
ATOM 692 O O . GLU A 1 86 ? 21.001 -0.076 -18.848 1.00 91.00 86 GLU A O 1
ATOM 697 N N . ALA A 1 87 ? 21.056 1.412 -20.508 1.00 93.44 87 ALA A N 1
ATOM 698 C CA . ALA A 1 87 ? 19.795 2.041 -20.112 1.00 93.44 87 ALA A CA 1
ATOM 699 C C . ALA A 1 87 ? 18.582 1.145 -20.395 1.00 93.44 87 ALA A C 1
ATOM 701 O O . ALA A 1 87 ? 17.598 1.182 -19.658 1.00 93.44 87 ALA A O 1
ATOM 702 N N . VAL A 1 88 ? 18.639 0.358 -21.470 1.00 93.00 88 VAL A N 1
ATOM 703 C CA . VAL A 1 88 ? 17.605 -0.617 -21.819 1.00 93.00 88 VAL A CA 1
ATOM 704 C C . VAL A 1 88 ? 17.534 -1.723 -20.766 1.00 93.00 88 VAL A C 1
ATOM 706 O O . VAL A 1 88 ? 16.440 -2.030 -20.297 1.00 93.00 88 VAL A O 1
ATOM 709 N N . GLU A 1 89 ? 18.677 -2.269 -20.353 1.00 92.19 89 GLU A N 1
ATOM 710 C CA . GLU A 1 89 ? 18.757 -3.322 -19.336 1.00 92.19 89 GLU A CA 1
ATOM 711 C C . GLU A 1 89 ? 18.127 -2.880 -18.007 1.00 92.19 89 GLU A C 1
ATOM 713 O O . GLU A 1 89 ? 17.290 -3.594 -17.461 1.00 92.19 89 GLU A O 1
ATOM 718 N N . LEU A 1 90 ? 18.406 -1.651 -17.556 1.00 92.69 90 LEU A N 1
ATOM 719 C CA . LEU A 1 90 ? 17.812 -1.086 -16.335 1.00 92.69 90 LEU A CA 1
ATOM 720 C C . LEU A 1 90 ? 16.301 -0.815 -16.431 1.00 92.69 90 LEU A C 1
ATOM 722 O O . LEU A 1 90 ? 15.600 -0.755 -15.419 1.00 92.69 90 LEU A O 1
ATOM 726 N N . VAL A 1 91 ? 15.759 -0.629 -17.636 1.00 92.75 91 VAL A N 1
ATOM 727 C CA . VAL A 1 91 ? 14.299 -0.586 -17.815 1.00 92.75 91 VAL A CA 1
ATOM 728 C C . VAL A 1 91 ? 13.714 -1.997 -17.740 1.00 92.75 91 VAL A C 1
ATOM 730 O O . VAL A 1 91 ? 12.649 -2.185 -17.151 1.00 92.75 91 VAL A O 1
ATOM 733 N N . LEU A 1 92 ? 14.398 -2.990 -18.313 1.00 90.81 92 LEU A N 1
ATOM 734 C CA . LEU A 1 92 ? 13.951 -4.384 -18.316 1.00 90.81 92 LEU A CA 1
ATOM 735 C C . LEU A 1 92 ? 14.096 -5.068 -16.950 1.00 90.81 92 LEU A C 1
ATOM 737 O O . LEU A 1 92 ? 13.309 -5.964 -16.663 1.00 90.81 92 LEU A O 1
ATOM 741 N N . SER A 1 93 ? 15.015 -4.620 -16.088 1.00 89.50 93 SER A N 1
ATOM 742 C CA . SER A 1 93 ? 15.093 -5.036 -14.677 1.00 89.50 93 SER A CA 1
ATOM 743 C C . SER A 1 93 ? 13.978 -4.430 -13.811 1.00 89.50 93 SER A C 1
ATOM 745 O O . SER A 1 93 ? 13.709 -4.903 -12.708 1.00 89.50 93 SER A O 1
ATOM 747 N N . GLY A 1 94 ? 13.307 -3.386 -14.309 1.00 86.81 94 GLY A N 1
ATOM 748 C CA . GLY A 1 94 ? 12.282 -2.639 -13.583 1.00 86.81 94 GLY A CA 1
ATOM 749 C C . GLY A 1 94 ? 12.821 -1.522 -12.683 1.00 86.81 94 GLY A C 1
ATOM 750 O O . GLY A 1 94 ? 12.020 -0.901 -11.974 1.00 86.81 94 GLY A O 1
ATOM 751 N N . ASP A 1 95 ? 14.126 -1.233 -12.728 1.00 91.06 95 ASP A N 1
ATOM 752 C CA . ASP A 1 95 ? 14.756 -0.149 -11.960 1.00 91.06 95 ASP A CA 1
ATOM 753 C C . ASP A 1 95 ? 14.360 1.233 -12.494 1.00 91.06 95 ASP A C 1
ATOM 755 O O . ASP A 1 95 ? 14.186 2.183 -11.729 1.00 91.06 95 ASP A O 1
ATOM 759 N N . ILE A 1 96 ? 14.146 1.344 -13.809 1.00 89.69 96 ILE A N 1
ATOM 760 C CA . ILE A 1 96 ? 13.702 2.576 -14.467 1.00 89.69 96 ILE A CA 1
ATOM 761 C C . ILE A 1 96 ? 12.265 2.423 -14.951 1.00 89.69 96 ILE A C 1
ATOM 763 O O . ILE A 1 96 ? 11.971 1.674 -15.881 1.00 89.69 96 ILE A O 1
ATOM 767 N N . LYS A 1 97 ? 11.357 3.206 -14.359 1.00 86.88 97 LYS A N 1
ATOM 768 C CA . LYS A 1 97 ? 9.917 3.148 -14.677 1.00 86.88 97 LYS A CA 1
ATOM 769 C C . LYS A 1 97 ? 9.418 4.370 -15.433 1.00 86.88 97 LYS A C 1
ATOM 771 O O . LYS A 1 97 ? 8.336 4.333 -16.022 1.00 86.88 97 LYS A O 1
ATOM 776 N N . THR A 1 98 ? 10.182 5.463 -15.441 1.00 90.56 98 THR A N 1
ATOM 777 C CA . THR A 1 98 ? 9.760 6.710 -16.081 1.00 90.56 98 THR A CA 1
ATOM 778 C C . THR A 1 98 ? 10.603 7.056 -17.303 1.00 90.56 98 THR A C 1
ATOM 780 O O . THR A 1 98 ? 11.815 6.861 -17.359 1.00 90.56 98 THR A O 1
ATOM 783 N N . THR A 1 99 ? 9.964 7.675 -18.300 1.00 90.56 99 THR A N 1
ATOM 784 C CA . THR A 1 99 ? 10.665 8.194 -19.486 1.00 90.56 99 THR A CA 1
ATOM 785 C C . THR A 1 99 ? 11.676 9.289 -19.138 1.00 90.56 99 THR A C 1
ATOM 787 O O . THR A 1 99 ? 12.632 9.502 -19.881 1.00 90.56 99 THR A O 1
ATOM 790 N N . LYS A 1 100 ? 11.473 10.006 -18.026 1.00 92.69 100 LYS A N 1
ATOM 791 C CA . LYS A 1 100 ? 12.377 11.071 -17.583 1.00 92.69 100 LYS A CA 1
ATOM 792 C C . LYS A 1 100 ? 13.702 10.497 -17.080 1.00 92.69 100 LYS A C 1
ATOM 794 O O . LYS A 1 100 ? 14.745 10.972 -17.511 1.00 92.69 100 LYS A O 1
ATOM 799 N N . GLU A 1 101 ? 13.646 9.480 -16.222 1.00 92.56 101 GLU A N 1
ATOM 800 C CA . GLU A 1 101 ? 14.829 8.770 -15.715 1.00 92.56 101 GLU A CA 1
ATOM 801 C C . GLU A 1 101 ? 15.612 8.125 -16.858 1.00 92.56 101 GLU A C 1
ATOM 803 O O . GLU A 1 101 ? 16.813 8.350 -16.974 1.00 92.56 101 GLU A O 1
ATOM 808 N N . TYR A 1 102 ? 14.916 7.433 -17.768 1.00 94.19 102 TYR A N 1
ATOM 809 C CA . TYR A 1 102 ? 15.537 6.808 -18.937 1.00 94.19 102 TYR A CA 1
ATOM 810 C C . TYR A 1 102 ? 16.328 7.809 -19.796 1.00 94.19 102 TYR A C 1
ATOM 812 O O . TYR A 1 102 ? 17.486 7.573 -20.126 1.00 94.19 102 TYR A O 1
ATOM 820 N N . ARG A 1 103 ? 15.729 8.961 -20.130 1.00 92.19 103 ARG A N 1
ATOM 821 C CA . ARG A 1 103 ? 16.389 9.991 -20.955 1.00 92.19 103 ARG A CA 1
ATOM 822 C C . ARG A 1 103 ? 17.583 10.635 -20.262 1.00 92.19 103 ARG A C 1
ATOM 824 O O . ARG A 1 103 ? 18.550 10.994 -20.929 1.00 92.19 103 ARG A O 1
ATOM 831 N N . GLU A 1 104 ? 17.497 10.833 -18.950 1.00 93.25 104 GLU A N 1
ATOM 832 C CA . GLU A 1 104 ? 18.608 11.395 -18.185 1.00 93.25 104 GLU A CA 1
ATOM 833 C C . GLU A 1 104 ? 19.776 10.408 -18.130 1.00 93.25 104 GLU A C 1
ATOM 835 O O . GLU A 1 104 ? 20.912 10.806 -18.384 1.00 93.25 104 GLU A O 1
ATOM 840 N N . LEU A 1 105 ? 19.496 9.120 -17.914 1.00 93.38 105 LEU A N 1
ATOM 841 C CA . LEU A 1 105 ? 20.518 8.080 -17.953 1.00 93.38 105 LEU A CA 1
ATOM 842 C C . LEU A 1 105 ? 21.168 7.975 -19.338 1.00 93.38 105 LEU A C 1
ATOM 844 O O . LEU A 1 105 ? 22.390 8.011 -19.446 1.00 93.38 105 LEU A O 1
ATOM 848 N N . GLU A 1 106 ? 20.373 7.924 -20.409 1.00 91.31 106 GLU A N 1
ATOM 849 C CA . GLU A 1 106 ? 20.892 7.850 -21.781 1.00 91.31 106 GLU A CA 1
ATOM 850 C C . GLU A 1 106 ? 21.831 9.029 -22.096 1.00 91.31 106 GLU A C 1
ATOM 852 O O . GLU A 1 106 ? 22.865 8.872 -22.749 1.00 91.31 106 GLU A O 1
ATOM 857 N N . LYS A 1 107 ? 21.500 10.222 -21.592 1.00 91.44 107 LYS A N 1
ATOM 858 C CA . LYS A 1 107 ? 22.327 11.423 -21.731 1.00 91.44 107 LYS A CA 1
ATOM 859 C C . LYS A 1 107 ? 23.624 11.335 -20.926 1.00 91.44 107 LYS A C 1
ATOM 861 O O . LYS A 1 107 ? 24.648 11.831 -21.392 1.00 91.44 107 LYS A O 1
ATOM 866 N N . GLN A 1 108 ? 23.595 10.750 -19.731 1.00 93.06 108 GLN A N 1
ATOM 867 C CA . GLN A 1 108 ? 24.792 10.550 -18.912 1.00 93.06 108 GLN A CA 1
ATOM 868 C C . GLN A 1 108 ? 25.741 9.532 -19.543 1.00 93.06 108 GLN A C 1
ATOM 870 O O . GLN A 1 108 ? 26.935 9.810 -19.634 1.00 93.06 108 GLN A O 1
ATOM 875 N N . LEU A 1 109 ? 25.208 8.418 -20.052 1.00 91.50 109 LEU A N 1
ATOM 876 C CA . LEU A 1 109 ? 25.991 7.401 -20.755 1.00 91.50 109 LEU A CA 1
ATOM 877 C C . LEU A 1 109 ? 26.659 7.978 -22.006 1.00 91.50 109 LEU A C 1
ATOM 879 O O . LEU A 1 109 ? 27.872 7.886 -22.140 1.00 91.50 109 LEU A O 1
ATOM 883 N N . LYS A 1 110 ? 25.911 8.715 -22.839 1.00 89.81 110 LYS A N 1
ATOM 884 C CA . LYS A 1 110 ? 26.478 9.391 -24.022 1.00 89.81 110 LYS A CA 1
ATOM 885 C C . LYS A 1 110 ? 27.610 10.358 -23.678 1.00 89.81 110 LYS A C 1
ATOM 887 O O . LYS A 1 110 ? 28.627 10.374 -24.357 1.00 89.81 110 LYS A O 1
ATOM 892 N N . LYS A 1 111 ? 27.469 11.140 -22.603 1.00 91.12 111 LYS A N 1
ATOM 893 C CA . LYS A 1 111 ? 28.545 12.035 -22.146 1.00 91.12 111 LYS A CA 1
ATOM 894 C C . LYS A 1 111 ? 29.780 11.275 -21.674 1.00 91.12 111 LYS A C 1
ATOM 896 O O . LYS A 1 111 ? 30.889 11.767 -21.847 1.00 91.12 111 LYS A O 1
ATOM 901 N N . LYS A 1 112 ? 29.589 10.122 -21.032 1.00 88.06 112 LYS A N 1
ATOM 902 C CA . LYS A 1 112 ? 30.689 9.278 -20.570 1.00 88.06 112 LYS A CA 1
ATOM 903 C C . LYS A 1 112 ? 31.433 8.667 -21.758 1.00 88.06 112 LYS A C 1
ATOM 905 O O . LYS A 1 112 ? 32.657 8.725 -21.767 1.00 88.06 112 LYS A O 1
ATOM 910 N N . ASP A 1 113 ? 30.710 8.183 -22.766 1.00 88.50 113 ASP A N 1
ATOM 911 C CA . ASP A 1 113 ? 31.300 7.673 -24.009 1.00 88.50 113 ASP A CA 1
ATOM 912 C C . ASP A 1 113 ? 32.105 8.772 -24.725 1.00 88.50 113 ASP A C 1
ATOM 914 O O . ASP A 1 113 ? 33.280 8.580 -25.019 1.00 88.50 113 ASP A O 1
ATOM 918 N N . GLU A 1 114 ? 31.544 9.980 -24.866 1.00 88.44 114 GLU A N 1
ATOM 919 C CA . GLU A 1 114 ? 32.257 11.138 -25.435 1.00 88.44 114 GLU A CA 1
ATOM 920 C C . GLU A 1 114 ? 33.525 11.504 -24.639 1.00 88.44 114 GLU A C 1
ATOM 922 O O . GLU A 1 114 ? 34.541 11.902 -25.209 1.00 88.44 114 GLU A O 1
ATOM 927 N N . GLN A 1 115 ? 33.502 11.392 -23.307 1.00 88.75 115 GLN A N 1
ATOM 928 C CA . GLN A 1 115 ? 34.686 11.631 -22.475 1.00 88.75 115 GLN A CA 1
ATOM 929 C C . GLN A 1 115 ? 35.761 10.560 -22.678 1.00 88.75 115 GLN A C 1
ATOM 931 O O . GLN A 1 115 ? 36.946 10.894 -22.704 1.00 88.75 115 GLN A O 1
ATOM 936 N N . ILE A 1 116 ? 35.361 9.297 -22.821 1.00 87.44 116 ILE A N 1
ATOM 937 C CA . ILE A 1 116 ? 36.272 8.176 -23.076 1.00 87.44 116 ILE A CA 1
ATOM 938 C C . ILE A 1 116 ? 36.918 8.316 -24.459 1.00 87.44 116 ILE A C 1
ATOM 940 O O . ILE A 1 116 ? 38.132 8.129 -24.576 1.00 87.44 116 ILE A O 1
ATOM 944 N N . ASP A 1 117 ? 36.148 8.708 -25.473 1.00 85.62 117 ASP A N 1
ATOM 945 C CA . ASP A 1 117 ? 36.653 8.943 -26.829 1.00 85.62 117 ASP A CA 1
ATOM 946 C C . ASP A 1 117 ? 37.664 10.098 -26.852 1.00 85.62 117 ASP A C 1
ATOM 948 O O . ASP A 1 117 ? 38.776 9.938 -27.359 1.00 85.62 117 ASP A O 1
ATOM 952 N N . ASN A 1 118 ? 37.347 11.223 -26.197 1.00 86.00 118 ASN A N 1
ATOM 953 C CA . ASN A 1 118 ? 38.266 12.361 -26.081 1.00 86.00 118 ASN A CA 1
ATOM 954 C C . ASN A 1 118 ? 39.564 11.995 -25.339 1.00 86.00 118 ASN A C 1
ATOM 956 O O . ASN A 1 118 ? 40.652 12.408 -25.736 1.00 86.00 118 ASN A O 1
ATOM 960 N N . LEU A 1 119 ? 39.479 11.218 -24.253 1.00 84.81 119 LEU A N 1
ATOM 961 C CA . LEU A 1 119 ? 40.667 10.749 -23.530 1.00 84.81 119 LEU A CA 1
ATOM 962 C C . LEU A 1 119 ? 41.504 9.789 -24.380 1.00 84.81 119 LEU A C 1
ATOM 964 O O . LEU A 1 119 ? 42.733 9.849 -24.336 1.00 84.81 119 LEU A O 1
ATOM 968 N N . SER A 1 120 ? 40.853 8.933 -25.167 1.00 79.81 120 SER A N 1
ATOM 969 C CA . SER A 1 120 ? 41.528 8.014 -26.084 1.00 79.81 120 SER A CA 1
ATOM 970 C C . SER A 1 120 ? 42.255 8.767 -27.200 1.00 79.81 120 SER A C 1
ATOM 972 O O . SER A 1 120 ? 43.392 8.414 -27.514 1.00 79.81 120 SER A O 1
ATOM 974 N N . GLU A 1 121 ? 41.669 9.843 -27.740 1.00 79.81 121 GLU A N 1
ATOM 975 C CA . GLU A 1 121 ? 42.357 10.743 -28.677 1.00 79.81 121 GLU A CA 1
ATOM 976 C C . GLU A 1 121 ? 43.581 11.408 -28.038 1.00 79.81 121 GLU A C 1
ATOM 978 O O . GLU A 1 121 ? 44.663 11.366 -28.622 1.00 79.81 121 GLU A O 1
ATOM 983 N N . VAL A 1 122 ? 43.460 11.943 -26.817 1.00 80.31 122 VAL A N 1
ATOM 984 C CA . VAL A 1 122 ? 44.588 12.584 -26.113 1.00 80.31 122 VAL A CA 1
ATOM 985 C C . VAL A 1 122 ? 45.725 11.592 -25.851 1.00 80.31 122 VAL A C 1
ATOM 987 O O . VAL A 1 122 ? 46.892 11.926 -26.059 1.00 80.31 122 VAL A O 1
ATOM 990 N N . ILE A 1 123 ? 45.412 10.363 -25.426 1.00 77.88 123 ILE A N 1
ATOM 991 C CA . ILE A 1 123 ? 46.420 9.311 -25.216 1.00 77.88 123 ILE A CA 1
ATOM 992 C C . ILE A 1 123 ? 47.100 8.948 -26.541 1.00 77.88 123 ILE A C 1
ATOM 994 O O . ILE A 1 123 ? 48.325 8.798 -26.579 1.00 77.88 123 ILE A O 1
ATOM 998 N N . ASN A 1 124 ? 46.330 8.835 -27.625 1.00 77.81 124 ASN A N 1
ATOM 999 C CA . ASN A 1 124 ? 46.871 8.525 -28.942 1.00 77.81 124 ASN A CA 1
ATOM 1000 C C . ASN A 1 124 ? 47.814 9.640 -29.431 1.00 77.81 124 ASN A C 1
ATOM 1002 O O . ASN A 1 124 ? 48.957 9.348 -29.782 1.00 77.81 124 ASN A O 1
ATOM 1006 N N . ASP A 1 125 ? 47.408 10.910 -29.334 1.00 74.81 125 ASP A N 1
ATOM 1007 C CA . ASP A 1 125 ? 48.230 12.076 -29.697 1.00 74.81 125 ASP A CA 1
ATOM 1008 C C . ASP A 1 125 ? 49.510 12.184 -28.855 1.00 74.81 125 ASP A C 1
ATOM 1010 O O . ASP A 1 125 ? 50.586 12.495 -29.378 1.00 74.81 125 ASP A O 1
ATOM 1014 N N . MET A 1 126 ? 49.433 11.879 -27.556 1.00 65.94 126 MET A N 1
ATOM 1015 C CA . MET A 1 126 ? 50.612 11.835 -26.687 1.00 65.94 126 MET A CA 1
ATOM 1016 C C . MET A 1 126 ? 51.568 10.700 -27.060 1.00 65.94 126 MET A C 1
ATOM 1018 O O . MET A 1 126 ? 52.780 10.878 -26.956 1.00 65.94 126 MET A O 1
ATOM 1022 N N . SER A 1 127 ? 51.057 9.554 -27.520 1.00 62.47 127 SER A N 1
ATOM 1023 C CA . SER A 1 127 ? 51.899 8.422 -27.931 1.00 62.47 127 SER A CA 1
ATOM 1024 C C . SER A 1 127 ? 52.675 8.683 -29.230 1.00 62.47 127 SER A C 1
ATOM 1026 O O . SER A 1 127 ? 53.750 8.118 -29.432 1.00 62.47 127 SER A O 1
ATOM 1028 N N . VAL A 1 128 ? 52.170 9.573 -30.094 1.00 61.72 128 VAL A N 1
ATOM 1029 C CA . VAL A 1 128 ? 52.827 9.956 -31.357 1.00 61.72 128 VAL A CA 1
ATOM 1030 C C . VAL A 1 128 ? 53.995 10.928 -31.120 1.00 61.72 128 VAL A C 1
ATOM 1032 O O . VAL A 1 128 ? 54.917 11.010 -31.937 1.00 61.72 128 VAL A O 1
ATOM 1035 N N . GLN A 1 129 ? 54.019 11.638 -29.988 1.00 58.72 129 GLN A N 1
ATOM 1036 C CA . GLN A 1 129 ? 55.141 12.498 -29.612 1.00 58.72 129 GLN A CA 1
ATOM 1037 C C . GLN A 1 129 ? 56.331 11.636 -29.160 1.00 58.72 129 GLN A C 1
ATOM 1039 O O . GLN A 1 129 ? 56.340 11.085 -28.060 1.00 58.72 129 GLN A O 1
ATOM 1044 N N . GLN A 1 130 ? 57.374 11.543 -29.992 1.00 55.22 130 GLN A N 1
ATOM 1045 C CA . GLN A 1 130 ? 58.631 10.926 -29.565 1.00 55.22 130 GLN A CA 1
ATOM 1046 C C . GLN A 1 130 ? 59.187 11.670 -28.337 1.00 55.22 130 GLN A C 1
ATOM 1048 O O . GLN A 1 130 ? 59.243 12.907 -28.346 1.00 55.22 130 GLN A O 1
ATOM 1053 N N . PRO A 1 131 ? 59.630 10.950 -27.291 1.00 54.47 131 PRO A N 1
ATOM 1054 C CA . PRO A 1 131 ? 60.208 11.574 -26.114 1.00 54.47 131 PRO A CA 1
ATOM 1055 C C . PRO A 1 131 ? 61.436 12.387 -26.526 1.00 54.47 131 PRO A C 1
ATOM 1057 O O . PRO A 1 131 ? 62.413 11.855 -27.055 1.00 54.47 131 PRO A O 1
ATOM 1060 N N . ARG A 1 132 ? 61.395 13.700 -26.280 1.00 55.75 132 ARG A N 1
ATOM 1061 C CA . ARG A 1 132 ? 62.595 14.531 -26.363 1.00 55.75 132 ARG A CA 1
ATOM 1062 C C . ARG A 1 132 ? 63.536 14.061 -25.263 1.00 55.75 132 ARG A C 1
ATOM 1064 O O . ARG A 1 132 ? 63.236 14.229 -24.083 1.00 55.75 132 ARG A O 1
ATOM 1071 N N . VAL A 1 133 ? 64.657 13.470 -25.660 1.00 56.00 133 VAL A N 1
ATOM 1072 C CA . VAL A 1 133 ? 65.775 13.169 -24.767 1.00 56.00 133 VAL A CA 1
ATOM 1073 C C . VAL A 1 133 ? 66.303 14.509 -24.260 1.00 56.00 133 VAL A C 1
ATOM 1075 O O . VAL A 1 133 ? 67.044 15.203 -24.948 1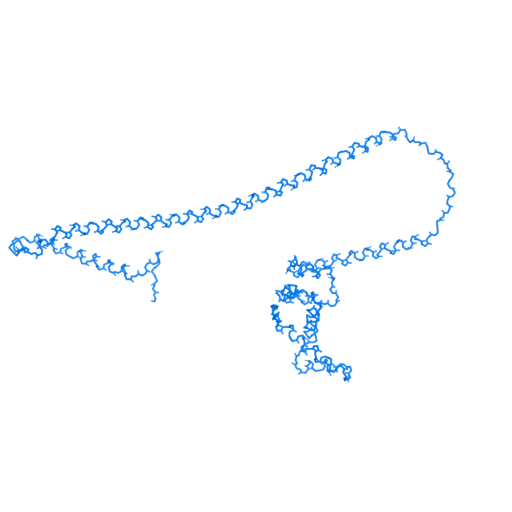.00 56.00 133 VAL A O 1
ATOM 1078 N N . ILE A 1 134 ? 65.839 14.927 -23.087 1.00 57.38 134 ILE A N 1
ATOM 1079 C CA . ILE A 1 134 ? 66.465 16.013 -22.345 1.00 57.38 134 ILE A CA 1
ATOM 1080 C C . ILE A 1 134 ? 67.509 15.326 -21.480 1.00 57.38 134 ILE A C 1
ATOM 1082 O O . ILE A 1 134 ? 67.173 14.679 -20.489 1.00 57.38 134 ILE A O 1
ATOM 1086 N N . GLU A 1 135 ? 68.767 15.428 -21.898 1.00 51.75 135 GLU A N 1
ATOM 1087 C CA . GLU A 1 135 ? 69.930 15.061 -21.096 1.00 51.75 135 GLU A CA 1
ATOM 1088 C C . GLU A 1 135 ? 69.940 15.958 -19.856 1.00 51.75 135 GLU A C 1
ATOM 1090 O O . GLU A 1 135 ? 70.448 17.077 -19.866 1.00 51.75 135 GLU A O 1
ATOM 1095 N N . LYS A 1 136 ? 69.263 15.520 -18.796 1.00 52.09 136 LYS A N 1
ATOM 1096 C CA . LYS A 1 136 ? 69.269 16.226 -17.525 1.00 52.09 136 LYS A CA 1
ATOM 1097 C C . LYS A 1 136 ? 70.376 15.623 -16.683 1.00 52.09 136 LYS A C 1
ATOM 1099 O O . LYS A 1 136 ? 70.307 14.451 -16.317 1.0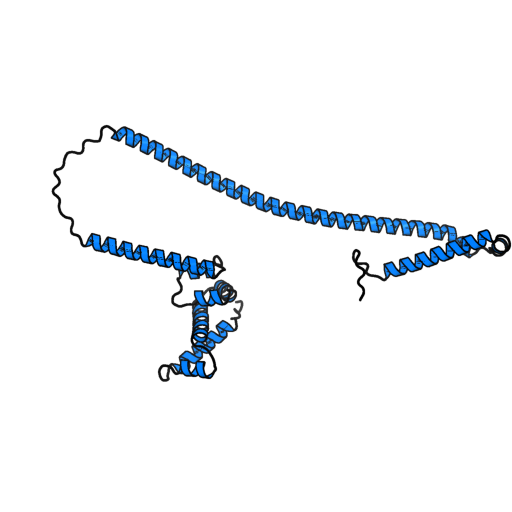0 52.09 136 LYS A O 1
ATOM 1104 N N . GLU A 1 137 ? 71.407 16.426 -16.432 1.00 52.25 137 GLU A N 1
ATOM 1105 C CA . GLU A 1 137 ? 72.471 16.096 -15.491 1.00 52.25 137 GLU A CA 1
ATOM 1106 C C . GLU A 1 137 ? 71.849 15.604 -14.184 1.00 52.25 137 GLU A C 1
ATOM 1108 O O . GLU A 1 137 ? 70.988 16.260 -13.590 1.00 52.25 137 GLU A O 1
ATOM 1113 N N . VAL A 1 138 ? 72.273 14.409 -13.780 1.00 54.34 138 VAL A N 1
ATOM 1114 C CA . VAL A 1 138 ? 71.850 13.726 -12.562 1.00 54.34 138 VAL A CA 1
ATOM 1115 C C . VAL A 1 138 ? 72.413 14.510 -11.380 1.00 54.34 138 VAL A C 1
ATOM 1117 O O . VAL A 1 138 ? 73.472 14.195 -10.840 1.00 54.34 138 VAL A O 1
ATOM 1120 N N . VAL A 1 139 ? 71.731 15.583 -10.988 1.00 58.94 139 VAL A N 1
ATOM 1121 C CA . VAL A 1 139 ? 71.938 16.175 -9.670 1.00 58.94 139 VAL A CA 1
ATOM 1122 C C . VAL A 1 139 ? 71.468 15.116 -8.688 1.00 58.94 139 VAL A C 1
ATOM 1124 O O . VAL A 1 139 ? 70.279 14.822 -8.622 1.00 58.94 139 VAL A O 1
ATOM 1127 N N . VAL A 1 140 ? 72.427 14.497 -7.997 1.00 59.56 140 VAL A N 1
ATOM 1128 C CA . VAL A 1 140 ? 72.199 13.507 -6.942 1.00 59.56 140 VAL A CA 1
ATOM 1129 C C . VAL A 1 140 ? 71.105 14.043 -6.023 1.00 59.56 140 VAL A C 1
ATOM 1131 O O . VAL A 1 140 ? 71.323 15.029 -5.314 1.00 59.56 140 VAL A O 1
ATOM 1134 N N . GLU A 1 141 ? 69.921 13.433 -6.091 1.00 62.31 141 GLU A N 1
ATOM 1135 C CA . GLU A 1 141 ? 68.782 13.789 -5.255 1.00 62.31 141 GLU A CA 1
ATOM 1136 C C . GLU A 1 141 ? 69.195 13.584 -3.799 1.00 62.31 141 GLU A C 1
ATOM 1138 O O . GLU A 1 141 ? 69.305 12.463 -3.302 1.00 62.31 141 GLU A O 1
ATOM 1143 N N . LYS A 1 142 ? 69.488 14.684 -3.106 1.00 67.94 142 LYS A N 1
ATOM 1144 C CA . LYS A 1 142 ? 69.552 14.652 -1.654 1.00 67.94 142 LYS A CA 1
ATOM 1145 C C . LYS A 1 142 ? 68.130 14.420 -1.178 1.00 67.94 142 LYS A C 1
ATOM 1147 O O . LYS A 1 142 ? 67.246 15.201 -1.525 1.00 67.94 142 LYS A O 1
ATOM 1152 N N . VAL A 1 143 ? 67.937 13.360 -0.397 1.00 67.81 143 VAL A N 1
ATOM 1153 C CA . VAL A 1 143 ? 66.711 13.165 0.377 1.00 67.81 143 VAL A CA 1
ATOM 1154 C C . VAL A 1 143 ? 66.444 14.481 1.118 1.00 67.81 143 VAL A C 1
ATOM 1156 O O . VAL A 1 143 ? 67.332 14.923 1.852 1.00 67.81 143 VAL A O 1
ATOM 1159 N N . PRO A 1 144 ? 65.306 15.150 0.869 1.00 77.06 144 PRO A N 1
ATOM 1160 C CA . PRO A 1 144 ? 64.979 16.402 1.538 1.00 77.06 144 PRO A CA 1
ATOM 1161 C C . PRO A 1 144 ? 65.034 16.244 3.064 1.00 77.06 144 PRO A C 1
ATOM 1163 O O . PRO A 1 144 ? 64.634 15.202 3.584 1.00 77.06 144 PRO A O 1
ATOM 1166 N N . ASP A 1 145 ? 65.517 17.257 3.790 1.00 79.31 145 ASP A N 1
ATOM 1167 C CA . ASP A 1 145 ? 65.679 17.192 5.257 1.00 79.31 145 ASP A CA 1
ATOM 1168 C C . ASP A 1 145 ? 64.347 16.926 5.997 1.00 79.31 145 ASP A C 1
ATOM 1170 O O . ASP A 1 145 ? 64.329 16.425 7.120 1.00 79.31 145 ASP A O 1
ATOM 1174 N N . ASP A 1 146 ? 63.215 17.239 5.364 1.00 85.38 146 ASP A N 1
ATOM 1175 C CA . ASP A 1 146 ? 61.853 17.035 5.854 1.00 85.38 146 ASP A CA 1
ATOM 1176 C C . ASP A 1 146 ? 61.216 15.704 5.414 1.00 85.38 146 ASP A C 1
ATOM 1178 O O . ASP A 1 146 ? 60.093 15.406 5.827 1.00 85.38 146 ASP A O 1
ATOM 1182 N N . TYR A 1 147 ? 61.919 14.874 4.634 1.00 84.88 147 TYR A N 1
ATOM 1183 C CA . TYR A 1 147 ? 61.395 13.616 4.091 1.00 84.88 147 TYR A CA 1
ATOM 1184 C C . TYR A 1 147 ? 60.861 12.669 5.175 1.00 84.88 147 TYR A C 1
ATOM 1186 O O . TYR A 1 147 ? 59.758 12.141 5.043 1.00 84.88 147 TYR A O 1
ATOM 1194 N N . GLU A 1 148 ? 61.595 12.486 6.277 1.00 88.19 148 GLU A N 1
ATOM 1195 C CA . GLU A 1 148 ? 61.158 11.608 7.374 1.00 88.19 148 GLU A CA 1
ATOM 1196 C C . GLU A 1 148 ? 59.923 12.167 8.105 1.00 88.19 148 GLU A C 1
ATOM 1198 O O . GLU A 1 148 ? 59.008 11.411 8.439 1.00 88.19 148 GLU A O 1
ATOM 1203 N N . ASN A 1 149 ? 59.826 13.494 8.270 1.00 89.88 149 ASN A N 1
ATOM 1204 C CA . ASN A 1 149 ? 58.645 14.143 8.853 1.00 89.88 149 ASN A CA 1
ATOM 1205 C C . ASN A 1 149 ? 57.416 14.001 7.940 1.00 89.88 149 ASN A C 1
ATOM 1207 O O . ASN A 1 149 ? 56.305 13.736 8.415 1.00 89.88 149 ASN A O 1
ATOM 1211 N N . LEU A 1 150 ? 57.606 14.155 6.625 1.00 90.56 150 LEU A N 1
ATOM 1212 C CA . LEU A 1 150 ? 56.557 13.966 5.623 1.00 90.56 150 LEU A CA 1
ATOM 1213 C C . LEU A 1 150 ? 56.080 12.511 5.598 1.00 90.56 150 LEU A C 1
ATOM 1215 O O . LEU A 1 150 ? 54.878 12.259 5.616 1.00 90.56 150 LEU A O 1
ATOM 1219 N N . LYS A 1 151 ? 57.009 11.552 5.623 1.00 91.00 151 LYS A N 1
ATOM 1220 C CA . LYS A 1 151 ? 56.719 10.115 5.672 1.00 91.00 151 LYS A CA 1
ATOM 1221 C C . LYS A 1 151 ? 55.942 9.730 6.932 1.00 91.00 151 LYS A C 1
ATOM 1223 O O . LYS A 1 151 ? 54.959 8.997 6.841 1.00 91.00 151 LYS A O 1
ATOM 1228 N N . GLN A 1 152 ? 56.328 10.261 8.094 1.00 92.38 152 GLN A N 1
ATOM 1229 C CA . GLN A 1 152 ? 55.589 10.054 9.340 1.00 92.38 152 GLN A CA 1
ATOM 1230 C C . GLN A 1 152 ? 54.175 10.651 9.265 1.00 92.38 152 GLN A C 1
ATOM 1232 O O . GLN A 1 152 ? 53.209 9.996 9.654 1.00 92.38 152 GLN A O 1
ATOM 1237 N N . SER A 1 153 ? 54.039 11.865 8.726 1.00 93.75 153 SER A N 1
ATOM 1238 C CA . SER A 1 153 ? 52.738 12.525 8.549 1.00 93.75 153 SER A CA 1
ATOM 1239 C C . SER A 1 153 ? 51.833 11.758 7.582 1.00 93.75 153 SER A C 1
ATOM 1241 O O . SER A 1 153 ? 50.641 11.609 7.843 1.00 93.75 153 SER A O 1
ATOM 1243 N N . TYR A 1 154 ? 52.400 11.229 6.494 1.00 93.44 154 TYR A N 1
ATOM 1244 C CA . TYR A 1 154 ? 51.693 10.387 5.532 1.00 93.44 154 TYR A CA 1
ATOM 1245 C C . TYR A 1 154 ? 51.191 9.091 6.177 1.00 93.44 154 TYR A C 1
ATOM 1247 O O . TYR A 1 154 ? 50.018 8.762 6.041 1.00 93.44 154 TYR A O 1
ATOM 1255 N N . SER A 1 155 ? 52.034 8.409 6.958 1.00 92.94 155 SER A N 1
ATOM 1256 C CA . SER A 1 155 ? 51.642 7.192 7.680 1.00 92.94 155 SER A CA 1
ATOM 1257 C C . SER A 1 155 ? 50.527 7.451 8.707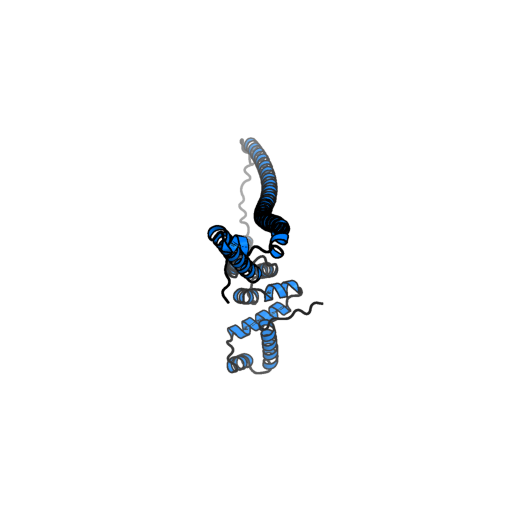 1.00 92.94 155 SER A C 1
ATOM 1259 O O . SER A 1 155 ? 49.565 6.692 8.774 1.00 92.94 155 SER A O 1
ATOM 1261 N N . GLN A 1 156 ? 50.583 8.569 9.444 1.00 95.19 156 GLN A N 1
ATOM 1262 C CA . GLN A 1 156 ? 49.495 8.975 10.350 1.00 95.19 156 GLN A CA 1
ATOM 1263 C C . GLN A 1 156 ? 48.196 9.313 9.605 1.00 95.19 156 GLN A C 1
ATOM 1265 O O . GLN A 1 156 ? 47.100 9.087 10.121 1.00 95.19 156 GLN A O 1
ATOM 1270 N N . LEU A 1 157 ? 48.298 9.907 8.413 1.00 95.06 157 LEU A N 1
ATOM 1271 C CA . LEU A 1 157 ? 47.141 10.219 7.580 1.00 95.06 157 LEU A CA 1
ATOM 1272 C C . LEU A 1 157 ? 46.494 8.944 7.022 1.00 95.06 157 LEU A C 1
ATOM 1274 O O . LEU A 1 157 ? 45.271 8.842 7.032 1.00 95.06 157 LEU A O 1
ATOM 1278 N N . GLU A 1 158 ? 47.297 7.973 6.589 1.00 93.94 158 GLU A N 1
ATOM 1279 C CA . GLU A 1 158 ? 46.841 6.658 6.127 1.00 93.94 158 GLU A CA 1
ATOM 1280 C C . GLU A 1 158 ? 46.118 5.886 7.244 1.00 93.94 158 GLU A C 1
ATOM 1282 O O . GLU A 1 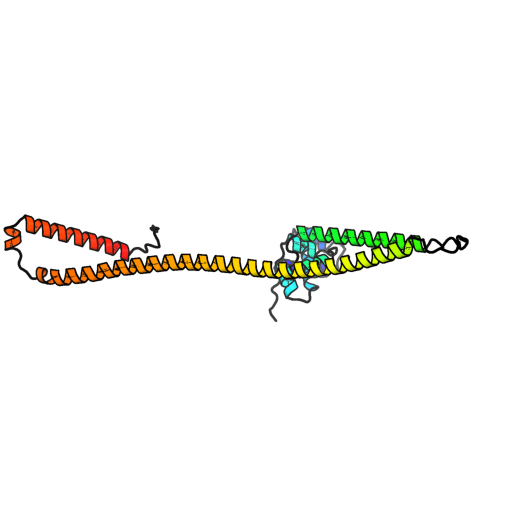158 ? 45.019 5.366 7.031 1.00 93.94 158 GLU A O 1
ATOM 1287 N N . GLU A 1 159 ? 46.671 5.892 8.463 1.00 95.12 159 GLU A N 1
ATOM 1288 C CA . GLU A 1 159 ? 46.039 5.290 9.643 1.00 95.12 159 GLU A CA 1
ATOM 1289 C C . GLU A 1 159 ? 44.690 5.958 9.957 1.00 95.12 159 GLU A C 1
ATOM 1291 O O . GLU A 1 159 ? 43.670 5.283 10.108 1.00 95.12 159 GLU A O 1
ATOM 1296 N N . ARG A 1 160 ? 44.645 7.299 9.972 1.00 96.06 160 ARG A N 1
ATOM 1297 C CA . ARG A 1 160 ? 43.393 8.049 10.166 1.00 96.06 160 ARG A CA 1
ATOM 1298 C C . ARG A 1 160 ? 42.368 7.788 9.066 1.00 96.06 160 ARG A C 1
ATOM 1300 O O . ARG A 1 160 ? 41.185 7.679 9.379 1.00 96.06 160 ARG A O 1
ATOM 1307 N N . SER A 1 161 ? 42.795 7.703 7.807 1.00 95.31 161 SER A N 1
ATOM 1308 C CA . SER A 1 161 ? 41.905 7.402 6.680 1.00 95.31 161 SER A CA 1
ATOM 1309 C C . SER A 1 161 ? 41.305 6.009 6.825 1.00 95.31 161 SER A C 1
ATOM 1311 O O . SER A 1 161 ? 40.099 5.844 6.660 1.00 95.31 161 SER A O 1
ATOM 1313 N N . SER A 1 162 ? 42.121 5.031 7.219 1.00 94.62 162 SER A N 1
ATOM 1314 C CA . SER A 1 162 ? 41.677 3.652 7.439 1.00 94.62 162 SER A CA 1
ATOM 1315 C C . SER A 1 162 ? 40.670 3.567 8.589 1.00 94.62 162 SER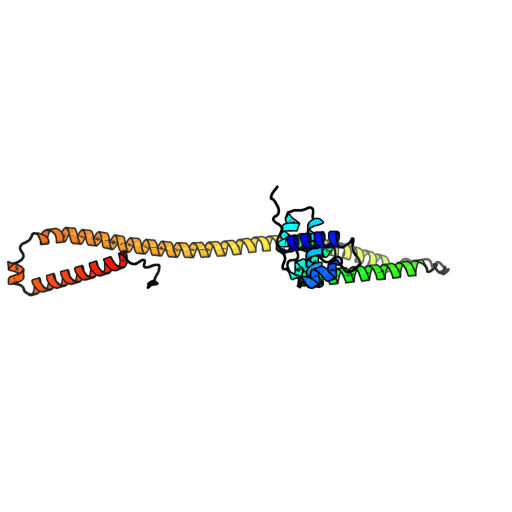 A C 1
ATOM 1317 O O . SER A 1 162 ? 39.622 2.933 8.462 1.00 94.62 162 SER A O 1
ATOM 1319 N N . GLN A 1 163 ? 40.934 4.271 9.697 1.00 96.50 163 GLN A N 1
ATOM 1320 C CA . GLN A 1 163 ? 40.007 4.344 10.827 1.00 96.50 163 GLN A CA 1
ATOM 1321 C C . GLN A 1 163 ? 38.690 5.031 10.448 1.00 96.50 163 GLN A C 1
ATOM 1323 O O . GLN A 1 163 ? 37.615 4.576 10.841 1.00 96.50 163 GLN A O 1
ATOM 1328 N N . LEU A 1 164 ? 38.758 6.129 9.689 1.00 96.25 164 LEU A N 1
ATOM 1329 C CA . LEU A 1 164 ? 37.574 6.849 9.229 1.00 96.25 164 LEU A CA 1
ATOM 1330 C C . LEU A 1 164 ? 36.721 5.981 8.300 1.00 96.25 164 LEU A C 1
ATOM 1332 O O . LEU A 1 164 ? 35.499 5.971 8.436 1.00 96.25 164 LEU A O 1
ATOM 1336 N N . GLU A 1 165 ? 37.352 5.227 7.399 1.00 95.69 165 GLU A N 1
ATOM 1337 C CA . GLU A 1 165 ? 36.657 4.290 6.517 1.00 95.69 165 GLU A CA 1
ATOM 1338 C C . GLU A 1 165 ? 35.972 3.169 7.312 1.00 95.69 165 GLU A C 1
ATOM 1340 O O . GLU A 1 165 ? 34.814 2.851 7.039 1.00 95.69 165 GLU A O 1
ATOM 1345 N N . SER A 1 166 ? 36.635 2.622 8.338 1.00 96.12 166 SER A N 1
ATOM 1346 C CA . SER A 1 166 ? 36.031 1.634 9.243 1.00 96.12 166 SER A CA 1
ATOM 1347 C C . SER A 1 166 ? 34.802 2.201 9.955 1.00 96.12 166 SER A C 1
ATOM 1349 O O . SER A 1 166 ? 33.716 1.634 9.853 1.00 96.12 166 SER A O 1
ATOM 1351 N N . ASN A 1 167 ? 34.938 3.366 10.597 1.00 97.25 167 ASN A N 1
ATOM 1352 C CA . ASN A 1 167 ? 33.836 4.016 11.309 1.00 97.25 167 ASN A CA 1
ATOM 1353 C C . ASN A 1 167 ? 32.658 4.335 10.374 1.00 97.25 167 ASN A C 1
ATOM 1355 O O . ASN A 1 167 ? 31.499 4.248 10.772 1.00 97.25 167 ASN A O 1
ATOM 1359 N N . TYR A 1 168 ? 32.943 4.715 9.126 1.00 96.06 168 TYR A N 1
ATOM 1360 C CA . TYR A 1 168 ? 31.911 4.982 8.129 1.00 96.06 168 TYR A CA 1
ATOM 1361 C C . TYR A 1 168 ? 31.139 3.713 7.747 1.00 96.06 168 TYR A C 1
ATOM 1363 O O . TYR A 1 168 ? 29.913 3.755 7.630 1.00 96.06 168 TYR A O 1
ATOM 1371 N N . ARG A 1 169 ? 31.827 2.573 7.597 1.00 96.25 169 ARG A N 1
ATOM 1372 C CA . ARG A 1 169 ? 31.180 1.275 7.344 1.00 96.25 169 ARG A CA 1
ATOM 1373 C C . ARG A 1 169 ? 30.284 0.855 8.509 1.00 96.25 169 ARG A C 1
ATOM 1375 O O . ARG A 1 169 ? 29.151 0.443 8.265 1.00 96.25 169 ARG A O 1
ATOM 1382 N N . ASP A 1 170 ? 30.755 1.021 9.742 1.00 96.62 170 ASP A N 1
ATOM 1383 C CA . ASP A 1 170 ? 29.976 0.707 10.945 1.00 96.62 170 ASP A CA 1
ATOM 1384 C C . ASP A 1 170 ? 28.726 1.595 11.049 1.00 96.62 170 ASP A C 1
ATOM 1386 O O . ASP A 1 170 ? 27.620 1.094 11.253 1.00 96.62 170 ASP A O 1
ATOM 1390 N N . LEU A 1 171 ? 28.870 2.900 10.792 1.00 97.06 171 LEU A N 1
ATOM 1391 C CA . LEU A 1 171 ? 27.752 3.847 10.776 1.00 97.06 171 LEU A CA 1
ATOM 1392 C C . LEU A 1 171 ? 26.703 3.495 9.710 1.00 97.06 171 LEU A C 1
ATOM 1394 O O . LEU A 1 171 ? 25.501 3.618 9.952 1.00 97.06 171 LEU A O 1
ATOM 1398 N N . LEU A 1 172 ? 27.131 3.063 8.520 1.00 96.06 172 LEU A N 1
ATOM 1399 C CA . LEU A 1 172 ? 26.211 2.613 7.473 1.00 96.06 172 LEU A CA 1
ATOM 1400 C C . LEU A 1 172 ? 25.458 1.340 7.878 1.00 96.06 172 LEU A C 1
ATOM 1402 O O . LEU A 1 172 ? 24.264 1.227 7.589 1.00 96.06 172 LEU A O 1
ATOM 1406 N N . ALA A 1 173 ? 26.132 0.402 8.546 1.00 95.88 173 ALA A N 1
ATOM 1407 C CA . ALA A 1 173 ? 25.503 -0.812 9.053 1.00 95.88 173 ALA A CA 1
ATOM 1408 C C . ALA A 1 173 ? 24.459 -0.493 10.137 1.00 95.88 173 ALA A C 1
ATOM 1410 O O . ALA A 1 173 ? 23.325 -0.967 10.049 1.00 95.88 173 ALA A O 1
ATOM 1411 N N . GLU A 1 174 ? 24.801 0.372 11.095 1.00 96.50 174 GLU A N 1
ATOM 1412 C CA . GLU A 1 174 ? 23.881 0.834 12.140 1.00 96.50 174 GLU A CA 1
ATOM 1413 C C . GLU A 1 174 ? 22.676 1.568 11.539 1.00 96.50 174 GLU A C 1
ATOM 1415 O O . GLU A 1 174 ? 21.528 1.295 11.895 1.00 96.50 174 GLU A O 1
ATOM 1420 N N . ARG A 1 175 ? 22.906 2.448 10.556 1.00 96.00 175 ARG A N 1
ATOM 1421 C CA . ARG A 1 175 ? 21.825 3.166 9.873 1.00 96.00 175 ARG A CA 1
ATOM 1422 C C . ARG A 1 175 ? 20.858 2.220 9.168 1.00 96.00 175 ARG A C 1
ATOM 1424 O O . ARG A 1 175 ? 19.650 2.416 9.265 1.00 96.00 175 ARG A O 1
ATOM 1431 N N . LYS A 1 176 ? 21.369 1.178 8.507 1.00 95.81 176 LYS A N 1
ATOM 1432 C CA . LYS A 1 176 ? 20.527 0.155 7.877 1.00 95.81 176 LYS A CA 1
ATOM 1433 C C . LYS A 1 176 ? 19.655 -0.568 8.909 1.00 95.81 176 LYS A C 1
ATOM 1435 O O . LYS A 1 176 ? 18.465 -0.754 8.674 1.00 95.81 176 LYS A O 1
ATOM 1440 N N . GLU A 1 177 ? 20.218 -0.937 10.058 1.00 94.50 177 GLU A N 1
ATOM 1441 C CA . GLU A 1 177 ? 19.459 -1.573 11.142 1.00 94.50 177 GLU A CA 1
ATOM 1442 C C . GLU A 1 177 ? 18.365 -0.643 11.697 1.00 94.50 177 GLU A C 1
ATOM 1444 O O . GLU A 1 177 ? 17.235 -1.076 11.948 1.00 94.50 177 GLU A O 1
ATOM 1449 N N . VAL A 1 178 ? 18.677 0.645 11.863 1.00 96.75 178 VAL A N 1
ATOM 1450 C CA . VAL A 1 178 ? 17.715 1.667 12.298 1.00 96.75 178 VAL A CA 1
ATOM 1451 C C . VAL A 1 178 ? 16.587 1.835 11.281 1.00 96.75 178 VAL A C 1
ATOM 1453 O O . VAL A 1 178 ? 15.424 1.867 11.684 1.00 96.75 178 VAL A O 1
ATOM 1456 N N . ASP A 1 179 ? 16.892 1.887 9.985 1.00 94.69 179 ASP A N 1
ATOM 1457 C CA . ASP A 1 179 ? 15.886 2.000 8.923 1.00 94.69 179 ASP A CA 1
ATOM 1458 C C . ASP A 1 179 ? 14.952 0.773 8.904 1.00 94.69 179 ASP A C 1
ATOM 1460 O O . ASP A 1 179 ? 13.726 0.912 8.828 1.00 94.69 179 ASP A O 1
ATOM 1464 N N . GLU A 1 180 ? 15.501 -0.436 9.069 1.00 94.69 180 GLU A N 1
ATOM 1465 C CA . GLU A 1 180 ? 14.716 -1.672 9.185 1.00 94.69 180 GLU A CA 1
ATOM 1466 C C . GLU A 1 180 ? 13.806 -1.671 10.425 1.00 94.69 180 GLU A C 1
ATOM 1468 O O . GLU A 1 180 ? 12.631 -2.047 10.345 1.00 94.69 180 GLU A O 1
ATOM 1473 N N . LYS A 1 181 ? 14.320 -1.235 11.581 1.00 96.06 181 LYS A N 1
ATOM 1474 C CA . LYS A 1 181 ? 13.531 -1.094 12.816 1.00 96.06 181 LYS A CA 1
ATOM 1475 C C . LYS A 1 181 ? 12.436 -0.043 12.660 1.00 96.06 181 LYS A C 1
ATOM 1477 O O . LYS A 1 181 ? 11.298 -0.305 13.038 1.00 96.06 181 LYS A O 1
ATOM 1482 N N . SER A 1 182 ? 12.754 1.109 12.076 1.00 95.50 182 SER A N 1
ATOM 1483 C CA . SER A 1 182 ? 11.807 2.200 11.823 1.00 95.50 182 SER A CA 1
ATOM 1484 C C . SER A 1 182 ? 10.633 1.732 10.959 1.00 95.50 182 SER A C 1
ATOM 1486 O O . SER A 1 182 ? 9.473 1.940 11.313 1.00 95.50 182 SER A O 1
ATOM 1488 N N . SER A 1 183 ? 10.917 0.976 9.892 1.00 95.19 183 SER A N 1
ATOM 1489 C CA . SER A 1 183 ? 9.880 0.372 9.047 1.00 95.19 183 SER A CA 1
ATOM 1490 C C . SER A 1 183 ? 8.962 -0.575 9.833 1.00 95.19 183 SER A C 1
ATOM 1492 O O . SER A 1 183 ? 7.738 -0.528 9.687 1.00 95.19 183 SER A O 1
ATOM 1494 N N . LYS A 1 184 ? 9.532 -1.398 10.725 1.00 94.88 184 LYS A N 1
ATOM 1495 C CA . LYS A 1 184 ? 8.757 -2.292 11.602 1.00 94.88 184 LYS A CA 1
ATOM 1496 C C . LYS A 1 184 ? 7.896 -1.519 12.605 1.00 94.88 184 LYS A C 1
ATOM 1498 O O . LYS A 1 184 ? 6.751 -1.906 12.827 1.00 94.88 184 LYS A O 1
ATOM 1503 N N . TYR A 1 185 ? 8.405 -0.429 13.183 1.00 96.38 185 TYR A N 1
ATOM 1504 C CA . TYR A 1 185 ? 7.631 0.425 14.092 1.00 96.38 185 TYR A CA 1
ATOM 1505 C C . TYR A 1 185 ? 6.440 1.087 13.393 1.00 96.38 185 TYR A C 1
ATOM 1507 O O . TYR A 1 185 ? 5.342 1.096 13.946 1.00 96.38 185 TYR A O 1
ATOM 1515 N N . GLU A 1 186 ? 6.622 1.570 12.165 1.00 95.38 186 GLU A N 1
ATOM 1516 C CA . GLU A 1 186 ? 5.539 2.151 11.364 1.00 95.38 186 GLU A CA 1
ATOM 1517 C C . GLU A 1 186 ? 4.434 1.121 11.063 1.00 95.38 186 GLU A C 1
ATOM 1519 O O . GLU A 1 186 ? 3.242 1.413 11.178 1.00 95.38 186 GLU A O 1
ATOM 1524 N N . GLN A 1 187 ? 4.813 -0.115 10.722 1.00 94.88 187 GLN A N 1
ATOM 1525 C CA . GLN A 1 187 ? 3.857 -1.210 10.515 1.00 94.88 187 GLN A CA 1
ATOM 1526 C C . GLN A 1 187 ? 3.119 -1.586 11.806 1.00 94.88 187 GLN A C 1
ATOM 1528 O O . GLN A 1 187 ? 1.901 -1.770 11.784 1.00 94.88 187 GLN A O 1
ATOM 1533 N N . LEU A 1 188 ? 3.836 -1.669 12.931 1.00 96.50 188 LEU A N 1
ATOM 1534 C CA . LEU A 1 188 ? 3.251 -1.970 14.237 1.00 96.50 188 LEU A CA 1
ATOM 1535 C C . LEU A 1 188 ? 2.257 -0.884 14.673 1.00 96.50 188 LEU A C 1
ATOM 1537 O O . LEU A 1 188 ? 1.167 -1.214 15.127 1.00 96.50 188 LEU A O 1
ATOM 1541 N N . SER A 1 189 ? 2.595 0.392 14.475 1.00 95.81 189 SER A N 1
ATOM 1542 C CA . SER A 1 189 ? 1.712 1.530 14.762 1.00 95.81 189 SER A CA 1
ATOM 1543 C C . SER A 1 189 ? 0.393 1.439 13.984 1.00 95.81 189 SER A C 1
ATOM 1545 O O . SER A 1 189 ? -0.690 1.537 14.561 1.00 95.81 189 SER A O 1
ATOM 1547 N N . LYS A 1 190 ? 0.458 1.129 12.681 1.00 95.31 190 LYS A N 1
ATOM 1548 C CA . LYS A 1 190 ? -0.742 0.910 11.853 1.00 95.31 190 LYS A CA 1
ATOM 1549 C C . LYS A 1 190 ? -1.590 -0.261 12.343 1.00 95.31 190 LYS A C 1
ATOM 1551 O O . LYS A 1 190 ? -2.812 -0.146 12.377 1.00 95.31 190 LYS A O 1
ATOM 1556 N N . ALA A 1 191 ? -0.955 -1.368 12.723 1.00 95.25 191 ALA A N 1
ATOM 1557 C CA . ALA A 1 191 ? -1.655 -2.537 13.245 1.00 95.25 191 ALA A CA 1
ATOM 1558 C C . ALA A 1 191 ? -2.345 -2.250 14.590 1.00 95.25 191 ALA A C 1
ATOM 1560 O O . ALA A 1 191 ? -3.462 -2.719 14.802 1.00 95.25 191 ALA A O 1
ATOM 1561 N N . ILE A 1 192 ? -1.715 -1.459 15.470 1.00 95.25 192 ILE A N 1
ATOM 1562 C CA . ILE A 1 192 ? -2.303 -1.026 16.746 1.00 95.25 192 ILE A CA 1
ATOM 1563 C C . ILE A 1 192 ? -3.544 -0.170 16.495 1.00 95.25 192 ILE A C 1
ATOM 1565 O O . ILE A 1 192 ? -4.605 -0.513 17.004 1.00 95.25 192 ILE A O 1
ATOM 1569 N N . ASN A 1 193 ? -3.456 0.855 15.642 1.00 94.38 193 ASN A N 1
ATOM 1570 C CA . ASN A 1 193 ? -4.608 1.715 15.340 1.00 94.38 193 ASN A CA 1
ATOM 1571 C C . ASN A 1 193 ? -5.786 0.908 14.763 1.00 94.38 193 ASN A C 1
ATOM 1573 O O . ASN A 1 193 ? -6.919 1.038 15.214 1.00 94.38 193 ASN A O 1
ATOM 1577 N N . GLN A 1 194 ? -5.519 -0.012 13.827 1.00 93.88 194 GLN A N 1
ATOM 1578 C CA . GLN A 1 194 ? -6.556 -0.898 13.283 1.00 93.88 194 GLN A CA 1
ATOM 1579 C C . GLN A 1 194 ? -7.172 -1.826 14.341 1.00 93.88 194 GLN A C 1
ATOM 1581 O O . GLN A 1 194 ? -8.349 -2.180 14.244 1.00 93.88 194 GLN A O 1
ATOM 1586 N N . ALA A 1 195 ? -6.385 -2.275 15.320 1.00 93.12 195 ALA A N 1
ATOM 1587 C CA . ALA A 1 195 ? -6.880 -3.096 16.418 1.00 93.12 195 ALA A CA 1
ATOM 1588 C C . ALA A 1 195 ? -7.730 -2.277 17.402 1.00 93.12 195 ALA A C 1
ATOM 1590 O O . ALA A 1 195 ? -8.751 -2.779 17.868 1.00 93.12 195 ALA A O 1
ATOM 1591 N N . GLU A 1 196 ? -7.351 -1.028 17.682 1.00 92.12 196 GLU A N 1
ATOM 1592 C CA . GLU A 1 196 ? -8.121 -0.099 18.516 1.00 92.12 196 GLU A CA 1
ATOM 1593 C C . GLU A 1 196 ? -9.476 0.246 17.885 1.00 92.12 196 GLU A C 1
ATOM 1595 O O . GLU A 1 196 ? -10.499 0.181 18.571 1.00 92.12 196 GLU A O 1
ATOM 1600 N N . ASP A 1 197 ? -9.510 0.505 16.575 1.00 91.38 197 ASP A N 1
ATOM 1601 C CA . ASP A 1 197 ? -10.755 0.754 15.838 1.00 91.38 197 ASP A CA 1
ATOM 1602 C C . ASP A 1 197 ? -11.709 -0.448 15.933 1.00 91.38 197 ASP A C 1
ATOM 1604 O O . ASP A 1 197 ? -12.872 -0.310 16.325 1.00 91.38 197 ASP A O 1
ATOM 1608 N N . LYS A 1 198 ? -11.199 -1.660 15.672 1.00 90.94 198 LYS A N 1
ATOM 1609 C CA . LYS A 1 198 ? -11.978 -2.908 15.785 1.00 90.94 198 LYS A CA 1
ATOM 1610 C C . LYS A 1 198 ? -12.437 -3.193 17.213 1.00 90.94 198 LYS A C 1
ATOM 1612 O O . LYS A 1 198 ? -13.528 -3.727 17.424 1.00 90.94 198 LYS A O 1
ATOM 1617 N N . LEU A 1 199 ? -11.613 -2.869 18.209 1.00 93.50 199 LEU A N 1
ATOM 1618 C CA . LEU A 1 199 ? -11.974 -3.020 19.615 1.00 93.50 199 LEU A CA 1
ATOM 1619 C C . LEU A 1 199 ? -13.112 -2.063 19.990 1.00 93.50 199 LEU A C 1
ATOM 1621 O O . LEU A 1 199 ? -14.054 -2.489 20.656 1.00 93.50 199 LEU A O 1
ATOM 1625 N N . SER A 1 200 ? -13.060 -0.812 19.529 1.00 91.31 200 SER A N 1
ATOM 1626 C CA . SER A 1 200 ? -14.118 0.188 19.726 1.00 91.31 200 SER A CA 1
ATOM 1627 C C . SER A 1 200 ? -15.446 -0.260 19.103 1.00 91.31 200 SER A C 1
ATOM 1629 O O . SER A 1 200 ? -16.490 -0.224 19.760 1.00 91.31 200 SER A O 1
ATOM 1631 N N . GLU A 1 201 ? -15.410 -0.773 17.870 1.00 89.56 201 GLU A N 1
ATOM 1632 C CA . GLU A 1 201 ? -16.575 -1.357 17.193 1.00 89.56 201 GLU A CA 1
ATOM 1633 C C . GLU A 1 201 ? -17.152 -2.544 17.983 1.00 89.56 201 GLU A C 1
ATOM 1635 O O . GLU A 1 201 ? -18.346 -2.588 18.289 1.00 89.56 201 GLU A O 1
ATOM 1640 N N . THR A 1 202 ? -16.289 -3.466 18.419 1.00 92.44 202 THR A N 1
ATOM 1641 C CA . THR A 1 202 ? -16.692 -4.641 19.206 1.00 92.44 202 THR A CA 1
ATOM 1642 C C . THR A 1 202 ? -17.302 -4.241 20.553 1.00 92.44 202 THR A C 1
ATOM 1644 O O . THR A 1 202 ? -18.308 -4.809 20.974 1.00 92.44 202 THR A O 1
ATOM 1647 N N . GLN A 1 203 ? -16.745 -3.238 21.235 1.00 93.12 203 GLN A N 1
ATOM 1648 C CA . GLN A 1 203 ? -17.287 -2.723 22.496 1.00 93.12 203 GLN A CA 1
ATOM 1649 C C . GLN A 1 203 ? -18.666 -2.083 22.309 1.00 93.12 203 GLN A C 1
ATOM 1651 O O . GLN A 1 203 ? -19.563 -2.314 23.126 1.00 93.12 203 GLN A O 1
ATOM 1656 N N . ARG A 1 204 ? -18.869 -1.323 21.224 1.00 91.44 204 ARG A N 1
ATOM 1657 C CA . ARG A 1 204 ? -20.189 -0.781 20.862 1.00 91.44 204 ARG A CA 1
ATOM 1658 C C . ARG A 1 204 ? -21.191 -1.901 20.612 1.00 91.44 204 ARG A C 1
ATOM 1660 O O . ARG A 1 204 ? -22.300 -1.851 21.141 1.00 91.44 204 ARG A O 1
ATOM 1667 N N . LEU A 1 205 ? -20.788 -2.937 19.878 1.00 90.94 205 LEU A N 1
ATOM 1668 C CA . LEU A 1 205 ? -21.628 -4.099 19.608 1.00 90.94 205 LEU A CA 1
ATOM 1669 C C . LEU A 1 205 ? -22.017 -4.834 20.900 1.00 90.94 205 LEU A C 1
ATOM 1671 O O . LEU A 1 205 ? -23.195 -5.118 21.108 1.00 90.94 205 LEU A O 1
ATOM 1675 N N . ILE A 1 206 ? -21.061 -5.082 21.802 1.00 93.38 206 ILE A N 1
ATOM 1676 C CA . ILE A 1 206 ? -21.316 -5.701 23.114 1.00 93.38 206 ILE A CA 1
ATOM 1677 C C . ILE A 1 206 ? -22.287 -4.851 23.943 1.00 93.38 206 ILE A C 1
ATOM 1679 O O . ILE A 1 206 ? -23.220 -5.393 24.534 1.00 93.38 206 ILE A O 1
ATOM 1683 N N . SER A 1 207 ? -22.102 -3.528 23.969 1.00 91.81 207 SER A N 1
ATOM 1684 C CA . SER A 1 207 ? -23.005 -2.605 24.669 1.00 91.81 207 SER A CA 1
ATOM 1685 C C . SER A 1 207 ? -24.430 -2.673 24.108 1.00 91.81 207 SER A C 1
ATOM 1687 O O . SER A 1 207 ? -25.393 -2.801 24.864 1.00 91.81 207 SER A O 1
ATOM 1689 N N . ASN A 1 208 ? -24.574 -2.690 22.780 1.00 89.94 208 ASN A N 1
ATOM 1690 C CA . ASN A 1 208 ? -25.871 -2.826 22.117 1.00 89.94 208 ASN A CA 1
ATOM 1691 C C . ASN A 1 208 ? -26.537 -4.175 22.425 1.00 89.94 208 ASN A C 1
ATOM 1693 O O . ASN A 1 208 ? -27.725 -4.205 22.744 1.00 89.94 208 ASN A O 1
ATOM 1697 N N . TYR A 1 209 ? -25.781 -5.278 22.400 1.00 92.50 209 TYR A N 1
ATOM 1698 C CA . TYR A 1 209 ? -26.290 -6.595 22.793 1.00 92.50 209 TYR A CA 1
ATOM 1699 C C . TYR A 1 209 ? -26.725 -6.634 24.254 1.00 92.50 209 TYR A C 1
ATOM 1701 O O . TYR A 1 209 ? -27.778 -7.194 24.556 1.00 92.50 209 TYR A O 1
ATOM 1709 N N . LYS A 1 210 ? -25.954 -6.019 25.157 1.00 95.00 210 LYS A N 1
ATOM 1710 C CA . LYS A 1 210 ? -26.328 -5.908 26.567 1.00 95.00 210 LYS A CA 1
ATOM 1711 C C . LYS A 1 210 ? -27.640 -5.142 26.723 1.00 95.00 210 LYS A C 1
ATOM 1713 O O . LYS A 1 210 ? -28.548 -5.642 27.374 1.00 95.00 210 LYS A O 1
ATOM 1718 N N . ASN A 1 211 ? -27.769 -3.983 26.079 1.00 91.88 211 ASN A N 1
ATOM 1719 C CA . ASN A 1 211 ? -28.995 -3.185 26.128 1.00 91.88 211 ASN A CA 1
ATOM 1720 C C . ASN A 1 211 ? -30.207 -3.968 25.599 1.00 91.88 211 ASN A C 1
ATOM 1722 O O . ASN A 1 211 ? -31.277 -3.924 26.201 1.00 91.88 211 ASN A O 1
ATOM 1726 N N . LEU A 1 212 ? -30.041 -4.716 24.503 1.00 90.19 212 LEU A N 1
ATOM 1727 C CA . LEU A 1 212 ? -31.090 -5.586 23.972 1.00 90.19 212 LEU A CA 1
ATOM 1728 C C . LEU A 1 212 ? -31.458 -6.701 24.962 1.00 90.19 212 LEU A C 1
ATOM 1730 O O . LEU A 1 212 ? -32.640 -6.925 25.211 1.00 90.19 212 LEU A O 1
ATOM 1734 N N . SER A 1 213 ? -30.464 -7.373 25.546 1.00 94.75 213 SER A N 1
ATOM 1735 C CA . SER A 1 213 ? -30.675 -8.426 26.545 1.00 94.75 213 SER A CA 1
ATOM 1736 C C . SER A 1 213 ? -31.430 -7.902 27.767 1.00 94.75 213 SER A C 1
ATOM 1738 O O . SER A 1 213 ? -32.406 -8.521 28.182 1.00 94.75 213 SER A O 1
ATOM 1740 N N . ASP A 1 214 ? -31.035 -6.738 28.291 1.00 96.31 214 ASP A N 1
ATOM 1741 C CA . ASP A 1 214 ? -31.674 -6.105 29.449 1.00 96.31 214 ASP A CA 1
ATOM 1742 C C . ASP A 1 214 ? -33.149 -5.745 29.142 1.00 96.31 214 ASP A C 1
ATOM 1744 O O . ASP A 1 214 ? -34.021 -5.873 30.003 1.00 96.31 214 ASP A O 1
ATOM 1748 N N . VAL A 1 215 ? -33.464 -5.310 27.912 1.00 91.44 215 VAL A N 1
ATOM 1749 C CA . VAL A 1 215 ? -34.852 -5.047 27.476 1.00 91.44 215 VAL A CA 1
ATOM 1750 C C . VAL A 1 215 ? -35.655 -6.341 27.351 1.00 91.44 215 VAL A C 1
ATOM 1752 O O . VAL A 1 215 ? -36.817 -6.367 27.758 1.00 91.44 215 VAL A O 1
ATOM 1755 N N . LEU A 1 216 ? -35.069 -7.409 26.806 1.00 92.38 216 LEU A N 1
ATOM 1756 C CA . LEU A 1 216 ? -35.736 -8.708 26.675 1.00 92.38 216 LEU A CA 1
ATOM 1757 C C . LEU A 1 216 ? -36.050 -9.324 28.042 1.00 92.38 216 LEU A C 1
ATOM 1759 O O . LEU A 1 216 ? -37.162 -9.808 28.243 1.00 92.38 216 LEU A O 1
ATOM 1763 N N . GLU A 1 217 ? -35.109 -9.263 28.984 1.00 96.31 217 GLU A N 1
ATOM 1764 C CA . GLU A 1 217 ? -35.297 -9.741 30.358 1.00 96.31 217 GLU A CA 1
ATOM 1765 C C . GLU A 1 217 ? -36.458 -9.006 31.039 1.00 96.31 217 GLU A C 1
ATOM 1767 O O . GLU A 1 217 ? -37.441 -9.636 31.428 1.00 96.31 217 GLU A O 1
ATOM 1772 N N . LYS A 1 218 ? -36.428 -7.668 31.041 1.00 96.12 218 LYS A N 1
ATOM 1773 C CA . LYS A 1 218 ? -37.500 -6.843 31.626 1.00 96.12 218 LYS A CA 1
ATOM 1774 C C . LYS A 1 218 ? -38.849 -7.020 30.933 1.00 96.12 218 LYS A C 1
ATOM 1776 O O . LYS A 1 218 ? -39.891 -6.946 31.578 1.00 96.12 218 LYS A O 1
ATOM 1781 N N . SER A 1 219 ? -38.853 -7.244 29.619 1.00 92.88 219 SER A N 1
ATOM 1782 C CA . SER A 1 219 ? -40.091 -7.508 28.875 1.00 92.88 219 SER A CA 1
ATOM 1783 C C . SER A 1 219 ? -40.700 -8.850 29.280 1.00 92.88 219 SER A C 1
ATOM 1785 O O . SER A 1 219 ? -41.914 -8.941 29.440 1.00 92.88 219 SER A O 1
ATOM 1787 N N . ASN A 1 220 ? -39.875 -9.880 29.486 1.00 94.38 220 ASN A N 1
ATOM 1788 C CA . ASN A 1 220 ? -40.341 -11.181 29.963 1.00 94.38 220 ASN A CA 1
ATOM 1789 C C . ASN A 1 220 ? -40.873 -11.110 31.401 1.00 94.38 220 ASN A C 1
ATOM 1791 O O . ASN A 1 220 ? -41.914 -11.703 31.683 1.00 94.38 220 ASN A O 1
ATOM 1795 N N . GLU A 1 221 ? -40.206 -10.366 32.288 1.00 95.88 221 GLU A N 1
ATOM 1796 C CA . GLU A 1 221 ? -40.688 -10.111 33.654 1.00 95.88 221 GLU A CA 1
ATOM 1797 C C . GLU A 1 221 ? -42.060 -9.425 33.638 1.00 95.88 221 GLU A C 1
ATOM 1799 O O . GLU A 1 221 ? -43.016 -9.948 34.213 1.00 95.88 221 GLU A O 1
ATOM 1804 N N . LEU A 1 222 ? -42.191 -8.327 32.882 1.00 92.00 222 LEU A N 1
ATOM 1805 C CA . LEU A 1 222 ? -43.453 -7.601 32.728 1.00 92.00 222 LEU A CA 1
ATOM 1806 C C . LEU A 1 222 ? -44.576 -8.504 32.203 1.00 92.00 222 LEU A C 1
ATOM 1808 O O . LEU A 1 222 ? -45.691 -8.465 32.716 1.00 92.00 222 LEU A O 1
ATOM 1812 N N . LEU A 1 223 ? -44.302 -9.314 31.177 1.00 92.12 223 LEU A N 1
ATOM 1813 C CA . LEU A 1 223 ? -45.297 -10.225 30.611 1.00 92.12 223 LEU A CA 1
ATOM 1814 C C . LEU A 1 223 ? -45.716 -11.303 31.611 1.00 92.12 223 LEU A C 1
ATOM 1816 O O . LEU A 1 223 ? -46.898 -11.634 31.673 1.00 92.12 223 LEU A O 1
ATOM 1820 N N . SER A 1 224 ? -44.780 -11.830 32.401 1.00 91.12 224 SER A N 1
ATOM 1821 C CA . SER A 1 224 ? -45.077 -12.810 33.447 1.00 91.12 224 SER A CA 1
ATOM 1822 C C . SER A 1 224 ? -46.031 -12.224 34.491 1.00 91.12 224 SER A C 1
ATOM 1824 O O . SER A 1 224 ? -47.085 -12.806 34.757 1.00 91.12 224 SER A O 1
ATOM 1826 N N . GLU A 1 225 ? -45.721 -11.028 35.000 1.00 89.12 225 GLU A N 1
ATOM 1827 C CA . GLU A 1 225 ? -46.538 -10.324 35.996 1.00 89.12 225 GLU A CA 1
ATOM 1828 C C . GLU A 1 225 ? -47.912 -9.912 35.449 1.00 89.12 225 GLU A C 1
ATOM 1830 O O . GLU A 1 225 ? -48.932 -10.080 36.118 1.00 89.12 225 GLU A O 1
ATOM 1835 N N . ALA A 1 226 ? -47.959 -9.409 34.213 1.00 88.88 226 ALA A N 1
ATOM 1836 C CA . ALA A 1 226 ? -49.183 -8.902 33.602 1.00 88.88 226 ALA A CA 1
ATOM 1837 C C . ALA A 1 226 ? -50.074 -10.000 32.996 1.00 88.88 226 ALA A C 1
ATOM 1839 O O . ALA A 1 226 ? -51.255 -9.754 32.751 1.00 88.88 226 ALA A O 1
ATOM 1840 N N . SER A 1 227 ? -49.555 -11.211 32.756 1.00 84.69 227 SER A N 1
ATOM 1841 C CA . SER A 1 227 ? -50.287 -12.286 32.062 1.00 84.69 227 SER A CA 1
ATOM 1842 C C . SER A 1 227 ? -51.616 -12.657 32.728 1.00 84.69 227 SER A C 1
ATOM 1844 O O . SER A 1 227 ? -52.589 -12.969 32.039 1.00 84.69 227 SER A O 1
ATOM 1846 N N . ALA A 1 228 ? -51.684 -12.579 34.059 1.00 85.06 228 ALA A N 1
ATOM 1847 C CA . ALA A 1 228 ? -52.892 -12.877 34.820 1.00 85.06 228 ALA A CA 1
ATOM 1848 C C . ALA A 1 228 ? -54.007 -11.837 34.604 1.00 85.06 228 ALA A C 1
ATOM 1850 O O . ALA A 1 228 ? -55.184 -12.201 34.630 1.00 85.06 228 ALA A O 1
ATOM 1851 N N . LEU A 1 229 ? -53.656 -10.571 34.334 1.00 85.94 229 LEU A N 1
ATOM 1852 C CA . LEU A 1 229 ? -54.626 -9.484 34.139 1.00 85.94 229 LEU A CA 1
ATOM 1853 C C . LEU A 1 229 ? -55.533 -9.724 32.928 1.00 85.94 229 LEU A C 1
ATOM 1855 O O . LEU A 1 229 ? -56.685 -9.306 32.940 1.00 85.94 229 LEU A O 1
ATOM 1859 N N . ILE A 1 230 ? -55.047 -10.444 31.911 1.00 83.25 230 ILE A N 1
ATOM 1860 C CA . ILE A 1 230 ? -55.807 -10.764 30.690 1.00 83.25 230 ILE A CA 1
ATOM 1861 C C . ILE A 1 230 ? -57.053 -11.612 31.005 1.00 83.25 230 ILE A C 1
ATOM 1863 O O . ILE A 1 230 ? -58.045 -11.549 30.281 1.00 83.25 230 ILE A O 1
ATOM 1867 N N . TYR A 1 231 ? -57.023 -12.388 32.091 1.00 86.69 231 TYR A N 1
ATOM 1868 C CA . TYR A 1 231 ? -58.118 -13.272 32.497 1.00 86.69 231 TYR A CA 1
ATOM 1869 C C . TYR A 1 231 ? -59.000 -12.687 33.605 1.00 86.69 231 TYR A C 1
ATOM 1871 O O . TYR A 1 231 ? -59.972 -13.325 34.014 1.00 86.69 231 TYR A O 1
ATOM 1879 N N . GLN A 1 232 ? -58.670 -11.499 34.114 1.00 89.00 232 GLN A N 1
ATOM 1880 C CA . GLN A 1 232 ? -59.414 -10.863 35.191 1.00 89.00 232 GLN A CA 1
ATOM 1881 C C . GLN A 1 232 ? -60.561 -10.013 34.629 1.00 89.00 232 GLN A C 1
ATOM 1883 O O . GLN A 1 232 ? -60.353 -9.165 33.763 1.00 89.00 232 GLN A O 1
ATOM 1888 N N . ASP A 1 233 ? -61.777 -10.197 35.152 1.00 89.44 233 ASP A N 1
ATOM 1889 C CA . ASP A 1 233 ? -62.888 -9.291 34.847 1.00 89.44 233 ASP A CA 1
ATOM 1890 C C . ASP A 1 233 ? -62.707 -7.973 35.615 1.00 89.44 233 ASP A C 1
ATOM 1892 O O . ASP A 1 233 ? -62.963 -7.880 36.816 1.00 89.44 233 ASP A O 1
ATOM 1896 N N . LEU A 1 234 ? -62.228 -6.951 34.906 1.00 86.38 234 LEU A N 1
ATOM 1897 C CA . LEU A 1 234 ? -62.010 -5.604 35.435 1.00 86.38 234 LEU A CA 1
ATOM 1898 C C . LEU A 1 234 ? -63.195 -4.659 35.172 1.00 86.38 234 LEU A C 1
ATOM 1900 O O . LEU A 1 234 ? -63.082 -3.460 35.431 1.00 86.38 234 LEU A O 1
ATOM 1904 N N . SER A 1 235 ? -64.334 -5.154 34.671 1.00 88.62 235 SER A N 1
ATOM 1905 C CA . SER A 1 235 ? -65.471 -4.313 34.263 1.00 88.62 235 SER A CA 1
ATOM 1906 C C . SER A 1 235 ? -66.023 -3.442 35.398 1.00 88.62 235 SER A C 1
ATOM 1908 O O . SER A 1 235 ? -66.307 -2.260 35.182 1.00 88.62 235 SER A O 1
ATOM 1910 N N . GLU A 1 236 ? -66.120 -3.977 36.619 1.00 91.44 236 GLU A N 1
ATOM 1911 C CA . GLU A 1 236 ? -66.586 -3.226 37.792 1.00 91.44 236 GLU A CA 1
ATOM 1912 C C . GLU A 1 236 ? -65.591 -2.127 38.197 1.00 91.44 236 GLU A C 1
ATOM 1914 O O . GLU A 1 236 ? -66.008 -1.001 38.477 1.00 91.44 236 GLU A O 1
ATOM 1919 N N . VAL A 1 237 ? -64.284 -2.420 38.168 1.00 88.81 237 VAL A N 1
ATOM 1920 C CA . VAL A 1 237 ? -63.218 -1.451 38.485 1.00 88.81 237 VAL A CA 1
ATOM 1921 C C . VAL A 1 237 ? -63.214 -0.323 37.458 1.00 88.81 237 VAL A C 1
ATOM 1923 O O . VAL A 1 237 ? -63.301 0.844 37.825 1.00 88.81 237 VAL A O 1
ATOM 1926 N N . ILE A 1 238 ? -63.215 -0.669 36.169 1.00 88.31 238 ILE A N 1
ATOM 1927 C CA . ILE A 1 238 ? -63.206 0.282 35.049 1.00 88.31 238 ILE A CA 1
ATOM 1928 C C . ILE A 1 238 ? -64.461 1.169 35.048 1.00 88.31 238 ILE A C 1
ATOM 1930 O O . ILE A 1 238 ? -64.389 2.343 34.687 1.00 88.31 238 ILE A O 1
ATOM 1934 N N . SER A 1 239 ? -65.615 0.630 35.453 1.00 88.44 239 SER A N 1
ATOM 1935 C CA . SER A 1 239 ? -66.874 1.388 35.499 1.00 88.44 239 SER A CA 1
ATOM 1936 C C . SER A 1 239 ? -66.951 2.350 36.686 1.00 88.44 239 SER A C 1
ATOM 1938 O O . SER A 1 239 ? -67.614 3.382 36.589 1.00 88.44 239 SER A O 1
ATOM 1940 N N . ARG A 1 240 ? -66.309 2.015 37.813 1.00 93.19 240 ARG A N 1
ATOM 1941 C CA . ARG A 1 240 ? -66.331 2.833 39.037 1.00 93.19 240 ARG A CA 1
ATOM 1942 C C . ARG A 1 240 ? -65.172 3.819 39.128 1.00 93.19 240 ARG A C 1
ATOM 1944 O O . ARG A 1 240 ? -65.338 4.865 39.750 1.00 93.19 240 ARG A O 1
ATOM 1951 N N . ASP A 1 241 ? -64.038 3.506 38.510 1.00 91.25 241 ASP A N 1
ATOM 1952 C CA . ASP A 1 241 ? -62.818 4.304 38.562 1.00 91.25 241 ASP A CA 1
ATOM 1953 C C . ASP A 1 241 ? -62.362 4.719 37.153 1.00 91.25 241 ASP A C 1
ATOM 1955 O O . ASP A 1 241 ? -61.654 4.007 36.434 1.00 91.25 241 ASP A O 1
ATOM 1959 N N . GLY A 1 242 ? -62.768 5.928 36.759 1.00 89.38 242 GLY A N 1
ATOM 1960 C CA . GLY A 1 242 ? -62.367 6.516 35.483 1.00 89.38 242 GLY A CA 1
ATOM 1961 C C . GLY A 1 242 ? -60.870 6.840 35.384 1.00 89.38 242 GLY A C 1
ATOM 1962 O O . GLY A 1 242 ? -60.376 7.004 34.266 1.00 89.38 242 GLY A O 1
ATOM 1963 N N . LEU A 1 243 ? -60.145 6.937 36.508 1.00 92.56 243 LEU A N 1
ATOM 1964 C CA . LEU A 1 243 ? -58.691 7.108 36.509 1.00 92.56 243 LEU A CA 1
ATOM 1965 C C . LEU A 1 243 ? -58.008 5.781 36.175 1.00 92.56 243 LEU A C 1
ATOM 1967 O O . LEU A 1 243 ? -57.188 5.761 35.261 1.00 92.56 243 LEU A O 1
ATOM 1971 N N . ALA A 1 244 ? -58.417 4.684 36.819 1.00 89.38 244 ALA A N 1
ATOM 1972 C CA . ALA A 1 244 ? -57.893 3.346 36.530 1.00 89.38 244 ALA A CA 1
ATOM 1973 C C . ALA A 1 244 ? -58.062 2.975 35.048 1.00 89.38 244 ALA A C 1
ATOM 1975 O O . ALA A 1 244 ? -57.127 2.492 34.409 1.00 89.38 244 ALA A O 1
ATOM 1976 N N . LYS A 1 245 ? -59.232 3.281 34.464 1.00 90.69 245 LYS A N 1
ATOM 1977 C CA . LYS A 1 245 ? -59.455 3.119 33.020 1.00 90.69 245 LYS A CA 1
ATOM 1978 C C . LYS A 1 245 ? -58.442 3.913 32.189 1.00 90.69 245 LYS A C 1
ATOM 1980 O O . LYS A 1 245 ? -57.836 3.372 31.273 1.00 90.69 245 LYS A O 1
ATOM 1985 N N . ARG A 1 246 ? -58.252 5.194 32.511 1.00 93.44 246 ARG A N 1
ATOM 1986 C CA . ARG A 1 246 ? -57.350 6.083 31.769 1.00 93.44 246 ARG A CA 1
ATOM 1987 C C . ARG A 1 246 ? -55.892 5.628 31.862 1.00 93.44 246 ARG A C 1
ATOM 1989 O O . ARG A 1 246 ? -55.166 5.726 30.880 1.00 93.44 246 ARG A O 1
ATOM 1996 N N . GLU A 1 247 ? -55.455 5.156 33.025 1.00 91.50 247 GLU A N 1
ATOM 1997 C CA . GLU A 1 247 ? -54.102 4.622 33.212 1.00 91.50 247 GLU A CA 1
ATOM 1998 C C . GLU A 1 247 ? -53.869 3.360 32.374 1.00 91.50 247 GLU A C 1
ATOM 2000 O O . GLU A 1 247 ? -52.820 3.239 31.738 1.00 91.50 247 GLU A O 1
ATOM 2005 N N . LEU A 1 248 ? -54.864 2.469 32.304 1.00 89.50 248 LEU A N 1
ATOM 2006 C CA . LEU A 1 248 ? -54.825 1.287 31.443 1.00 89.50 248 LEU A CA 1
ATOM 2007 C C . LEU A 1 248 ? -54.792 1.659 29.953 1.00 89.50 248 LEU A C 1
ATOM 2009 O O . LEU A 1 248 ? -53.970 1.118 29.210 1.00 89.50 248 LEU A O 1
ATOM 2013 N N . ASP A 1 249 ? -55.638 2.599 29.524 1.00 92.75 249 ASP A N 1
ATOM 2014 C CA . ASP A 1 249 ? -55.660 3.097 28.144 1.00 92.75 249 ASP A CA 1
ATOM 2015 C C . ASP A 1 249 ? -54.285 3.700 27.775 1.00 92.75 249 ASP A C 1
ATOM 2017 O O . ASP A 1 249 ? -53.683 3.313 26.773 1.00 92.75 249 ASP A O 1
ATOM 2021 N N . PHE A 1 250 ? -53.706 4.549 28.636 1.00 95.88 250 PHE A N 1
ATOM 2022 C CA . PHE A 1 250 ? -52.374 5.125 28.409 1.00 95.88 250 PHE A CA 1
ATOM 2023 C C . PHE A 1 250 ? -51.251 4.084 28.369 1.00 95.88 250 PHE A C 1
ATOM 2025 O O . PHE A 1 250 ? -50.317 4.219 27.575 1.00 95.88 250 PHE A O 1
ATOM 2032 N N . LEU A 1 251 ? -51.289 3.067 29.235 1.00 92.00 251 LEU A N 1
ATOM 2033 C CA . LEU A 1 251 ? -50.316 1.974 29.199 1.00 92.00 251 LEU A CA 1
ATOM 2034 C C . LEU A 1 251 ? -50.405 1.220 27.868 1.00 92.00 251 LEU A C 1
ATOM 2036 O O . LEU A 1 251 ? -49.377 0.963 27.241 1.00 92.00 251 LEU A O 1
ATOM 2040 N N . THR A 1 252 ? -51.627 0.922 27.428 1.00 91.88 252 THR A N 1
ATOM 2041 C CA . THR A 1 252 ? -51.903 0.209 26.177 1.00 91.88 252 THR A CA 1
ATOM 2042 C C . THR A 1 252 ? -51.372 0.992 24.979 1.00 91.88 252 THR A C 1
ATOM 2044 O O . THR A 1 252 ? -50.542 0.469 24.239 1.00 91.88 252 THR A O 1
ATOM 2047 N N . GLU A 1 253 ? -51.727 2.274 24.849 1.00 97.44 253 GLU A N 1
ATOM 2048 C CA . GLU A 1 253 ? -51.251 3.138 23.758 1.00 97.44 253 GLU A CA 1
ATOM 2049 C C . GLU A 1 253 ? -49.714 3.236 23.719 1.00 97.44 253 GLU A C 1
ATOM 2051 O O . GLU A 1 253 ? -49.091 3.204 22.652 1.00 97.44 253 GLU A O 1
ATOM 2056 N N . ARG A 1 254 ? -49.063 3.323 24.888 1.00 96.19 254 ARG A N 1
ATOM 2057 C CA . ARG A 1 254 ? -47.595 3.367 24.978 1.00 96.19 254 ARG A CA 1
ATOM 2058 C C . ARG A 1 254 ? -46.949 2.059 24.531 1.00 96.19 254 ARG A C 1
ATOM 2060 O O . ARG A 1 254 ? -45.922 2.109 23.853 1.00 96.19 254 ARG A O 1
ATOM 2067 N N . LEU A 1 255 ? -47.523 0.914 24.900 1.00 94.00 255 LEU A N 1
ATOM 2068 C CA . LEU A 1 255 ? -47.036 -0.401 24.481 1.00 94.00 255 LEU A CA 1
ATOM 2069 C C . LEU A 1 255 ? -47.263 -0.629 22.983 1.00 94.00 255 LEU A C 1
ATOM 2071 O O . LEU A 1 255 ? -46.357 -1.096 22.297 1.00 94.00 255 LEU A O 1
ATOM 2075 N N . GLU A 1 256 ? -48.418 -0.238 22.448 1.00 95.50 256 GLU A N 1
ATOM 2076 C CA . GLU A 1 256 ? -48.709 -0.310 21.012 1.00 95.50 256 GLU A CA 1
ATOM 2077 C C . GLU A 1 256 ? -47.731 0.531 20.188 1.00 95.50 256 GLU A C 1
ATOM 2079 O O . GLU A 1 256 ? -47.197 0.058 19.175 1.00 95.50 256 GLU A O 1
ATOM 2084 N N . LYS A 1 257 ? -47.435 1.755 20.645 1.00 94.88 257 LYS A N 1
ATOM 2085 C CA . LYS A 1 257 ? -46.427 2.609 20.013 1.00 94.88 257 LYS A CA 1
ATOM 2086 C C . LYS A 1 257 ? -45.036 1.979 20.091 1.00 94.88 257 LYS A C 1
ATOM 2088 O O . LYS A 1 257 ? -44.374 1.858 19.067 1.00 94.88 257 LYS A O 1
ATOM 2093 N N . PHE A 1 258 ? -44.618 1.523 21.272 1.00 91.62 258 PHE A N 1
ATOM 2094 C CA . PHE A 1 258 ? -43.319 0.873 21.464 1.00 91.62 258 PHE A CA 1
ATOM 2095 C C . PHE A 1 258 ? -43.136 -0.349 20.552 1.00 91.62 258 PHE A C 1
ATOM 2097 O O . PHE A 1 258 ? -42.105 -0.493 19.897 1.00 91.62 258 PHE A O 1
ATOM 2104 N N . LEU A 1 259 ? -44.156 -1.205 20.443 1.00 91.56 259 LEU A N 1
ATOM 2105 C CA . LEU A 1 259 ? -44.138 -2.365 19.550 1.00 91.56 259 LEU A CA 1
ATOM 2106 C C . LEU A 1 259 ? -44.105 -1.963 18.072 1.00 91.56 259 LEU A C 1
ATOM 2108 O O . LEU A 1 259 ? -43.491 -2.658 17.261 1.00 91.56 259 LEU A O 1
ATOM 2112 N N . SER A 1 260 ? -44.764 -0.863 17.707 1.00 91.88 260 SER A N 1
ATOM 2113 C CA . SER A 1 260 ? -44.714 -0.316 16.348 1.00 91.88 260 SER A CA 1
ATOM 2114 C C . SER A 1 260 ? -43.313 0.201 16.008 1.00 91.88 260 SER A C 1
ATOM 2116 O O . SER A 1 260 ? -42.779 -0.157 14.958 1.00 91.88 260 SER A O 1
ATOM 2118 N N . ASP A 1 261 ? -42.682 0.940 16.922 1.00 88.94 261 ASP A N 1
ATOM 2119 C CA . ASP A 1 261 ? -41.319 1.462 16.767 1.00 88.94 261 ASP A CA 1
ATOM 2120 C C . ASP A 1 261 ? -40.288 0.317 16.678 1.00 88.94 261 ASP A C 1
ATOM 2122 O O . ASP A 1 261 ? -39.441 0.304 15.782 1.00 88.94 261 ASP A O 1
ATOM 2126 N N . LEU A 1 262 ? -40.404 -0.716 17.524 1.00 87.00 262 LEU A N 1
ATOM 2127 C CA . LEU A 1 262 ? -39.543 -1.906 17.456 1.00 87.00 262 LEU A CA 1
ATOM 2128 C C . LEU A 1 262 ? -39.655 -2.652 16.119 1.00 87.00 262 LEU A C 1
ATOM 2130 O O . LEU A 1 262 ? -38.648 -3.112 15.580 1.00 87.00 262 LEU A O 1
ATOM 2134 N N . LYS A 1 263 ? -40.868 -2.768 15.562 1.00 86.81 263 LYS A N 1
ATOM 2135 C CA . LYS A 1 263 ? -41.089 -3.399 14.250 1.00 86.81 263 LYS A CA 1
ATOM 2136 C C . LYS A 1 263 ? -40.441 -2.622 13.105 1.00 86.81 263 LYS A C 1
ATOM 2138 O O . LYS A 1 263 ? -40.114 -3.231 12.091 1.00 86.81 263 LYS A O 1
ATOM 2143 N N . LEU A 1 264 ? -40.292 -1.304 13.229 1.00 85.88 264 LEU A N 1
ATOM 2144 C CA . LEU A 1 264 ? -39.592 -0.491 12.232 1.00 85.88 264 LEU A CA 1
ATOM 2145 C C . LEU A 1 264 ? -38.082 -0.737 12.297 1.00 85.88 264 LEU A C 1
ATOM 2147 O O . LEU A 1 264 ? -37.456 -0.946 11.261 1.00 85.88 264 LEU A O 1
ATOM 2151 N N . ILE A 1 265 ? -37.515 -0.793 13.505 1.00 80.88 265 ILE A N 1
ATOM 2152 C CA . ILE A 1 265 ? -36.081 -1.047 13.710 1.00 80.88 265 ILE A CA 1
ATOM 2153 C C . ILE A 1 265 ? -35.681 -2.435 13.194 1.00 80.88 265 ILE A C 1
ATOM 2155 O O . ILE A 1 265 ? -34.628 -2.570 12.586 1.00 80.88 265 ILE A O 1
ATOM 2159 N N . SER A 1 266 ? -36.517 -3.461 13.386 1.00 72.50 266 SER A N 1
ATOM 2160 C CA . SER A 1 266 ? -36.195 -4.823 12.931 1.00 72.50 266 SER A CA 1
ATOM 2161 C C . SER A 1 266 ? -36.337 -5.039 11.422 1.00 72.50 266 SER A C 1
ATOM 2163 O O . SER A 1 266 ? -35.759 -5.983 10.889 1.00 72.50 266 SER A O 1
ATOM 2165 N N . LYS A 1 267 ? -37.116 -4.195 10.733 1.00 73.25 267 LYS A N 1
ATOM 2166 C CA . LYS A 1 267 ? -37.296 -4.253 9.273 1.00 73.25 267 LYS A CA 1
ATOM 2167 C C . LYS A 1 267 ? -36.268 -3.429 8.514 1.00 73.25 267 LYS A C 1
ATOM 2169 O O . LYS A 1 267 ? -35.950 -3.768 7.378 1.00 73.25 267 LYS A O 1
ATOM 2174 N N . ASN A 1 268 ? -35.789 -2.349 9.117 1.00 61.12 268 ASN A N 1
ATOM 2175 C CA . ASN A 1 268 ? -34.836 -1.468 8.474 1.00 61.12 268 ASN A CA 1
ATOM 2176 C C . ASN A 1 268 ? -33.419 -1.985 8.715 1.00 61.12 268 ASN A C 1
ATOM 2178 O O . ASN A 1 268 ? -32.999 -2.168 9.857 1.00 61.12 268 ASN A O 1
ATOM 2182 N N . ASN A 1 269 ? -32.654 -2.143 7.635 1.00 55.59 269 ASN A N 1
ATOM 2183 C CA . ASN A 1 269 ? -31.202 -2.226 7.712 1.00 55.59 269 ASN A CA 1
ATOM 2184 C C . ASN A 1 269 ? -30.681 -0.850 8.144 1.00 55.59 269 ASN A C 1
ATOM 2186 O O . ASN A 1 269 ? -30.256 -0.054 7.312 1.00 55.59 269 ASN A O 1
ATOM 2190 N N . ILE A 1 270 ? -30.758 -0.532 9.437 1.00 54.16 270 ILE A N 1
ATOM 2191 C CA . ILE A 1 270 ? -30.044 0.619 9.988 1.00 54.16 270 ILE A CA 1
ATOM 2192 C C . ILE A 1 270 ? -28.568 0.215 10.027 1.00 54.16 270 ILE A C 1
ATOM 2194 O O . ILE A 1 270 ? -28.054 -0.259 11.039 1.00 54.16 270 ILE A O 1
ATOM 2198 N N . LEU A 1 271 ? -27.909 0.336 8.876 1.00 49.69 271 LEU A N 1
ATOM 2199 C CA . LEU A 1 271 ? -26.463 0.269 8.752 1.00 49.69 271 LEU A CA 1
ATOM 2200 C C . LEU A 1 271 ? -25.919 1.561 9.371 1.00 49.69 271 LEU A C 1
ATOM 2202 O O . LEU A 1 271 ? -26.011 2.635 8.791 1.00 49.69 271 LEU A O 1
ATOM 2206 N N . GLU A 1 272 ? -25.448 1.459 10.611 1.00 52.22 272 GLU A N 1
ATOM 2207 C CA . GLU A 1 272 ? -24.502 2.404 11.222 1.00 52.22 272 GLU A CA 1
ATOM 2208 C C . GLU A 1 272 ? -24.816 3.908 11.098 1.00 52.22 272 GLU A C 1
ATOM 2210 O O . GLU A 1 272 ? -23.924 4.734 10.926 1.00 52.22 272 GLU A O 1
ATOM 2215 N N . GLY A 1 273 ? -26.079 4.300 11.270 1.00 44.12 273 GLY A N 1
ATOM 2216 C CA . GLY A 1 273 ? -26.437 5.716 11.394 1.00 44.12 273 GLY A CA 1
ATOM 2217 C C . GLY A 1 273 ? -26.695 6.457 10.081 1.00 44.12 273 GLY A C 1
ATOM 2218 O O . GLY A 1 273 ? -26.947 7.659 10.135 1.00 44.12 273 GLY A O 1
ATOM 2219 N N . GLU A 1 274 ? -26.748 5.768 8.939 1.00 40.28 274 GLU A N 1
ATOM 2220 C CA . GLU A 1 274 ? -27.355 6.308 7.719 1.00 40.28 274 GLU A CA 1
ATOM 2221 C C . GLU A 1 274 ? -28.638 5.548 7.366 1.00 40.28 274 GLU A C 1
ATOM 2223 O O . GLU A 1 274 ? -28.664 4.331 7.186 1.00 40.28 274 GLU A O 1
ATOM 2228 N N . VAL A 1 275 ? -29.743 6.291 7.274 1.00 42.22 275 VAL A N 1
ATOM 2229 C CA . VAL A 1 275 ? -30.994 5.788 6.706 1.00 42.22 275 VAL A CA 1
ATOM 2230 C C . VAL A 1 275 ? -30.810 5.759 5.192 1.00 42.22 275 VAL A C 1
ATOM 2232 O O . VAL A 1 275 ? -30.817 6.808 4.550 1.00 42.22 275 VAL A O 1
ATOM 2235 N N . ILE A 1 276 ? -30.638 4.569 4.618 1.00 42.03 276 ILE A N 1
ATOM 2236 C CA . ILE A 1 276 ? -30.684 4.392 3.166 1.00 42.03 276 ILE A CA 1
ATOM 2237 C C . ILE A 1 276 ? -32.154 4.516 2.748 1.00 42.03 276 ILE A C 1
ATOM 2239 O O . ILE A 1 276 ? -32.946 3.600 2.960 1.00 42.03 276 ILE A O 1
ATOM 2243 N N . ASN A 1 277 ? -32.528 5.671 2.201 1.00 43.69 277 ASN A N 1
ATOM 2244 C CA . ASN A 1 277 ? -33.744 5.790 1.401 1.00 43.69 277 ASN A CA 1
ATOM 2245 C C . ASN A 1 277 ? -33.420 5.220 0.013 1.00 43.69 277 ASN A C 1
ATOM 2247 O O . ASN A 1 277 ? -32.615 5.817 -0.704 1.00 43.69 277 ASN A O 1
ATOM 2251 N N . GLU A 1 278 ? -34.000 4.071 -0.336 1.00 37.75 278 GLU A N 1
ATOM 2252 C CA . GLU A 1 278 ? -34.120 3.649 -1.742 1.00 37.75 278 GLU A CA 1
ATOM 2253 C C . GLU A 1 278 ? -35.118 4.536 -2.501 1.00 37.75 278 GLU A C 1
ATOM 2255 O O . GLU A 1 278 ? -36.137 4.949 -1.894 1.00 37.75 278 GLU A O 1
#

Radius of gyration: 44.17 Å; chains: 1; bounding box: 139×40×95 Å